Protein AF-0000000072440228 (afdb_homodimer)

InterPro domains:
  IPR000010 Cystatin domain [PF00031] (33-104)
  IPR000010 Cystatin domain [cd00042] (33-92)
  IPR001713 Proteinase inhibitor I25A, stefin [PR00295] (33-52)
  IPR001713 Proteinase inhibitor I25A, stefin [PR00295] (56-75)
  IPR001713 Proteinase inhibitor I25A, stefin [PR00295] (76-95)
  IPR001713 Proteinase inhibitor I25A, stefin [PR00295] (109-126)
  IPR001713 Proteinase inhibitor I25A, stefin [PTHR11414] (32-127)
  IPR046350 Cystatin superfamily [SSF54403] (31-124)

Nearest PDB structures (foldseek):
  2oct-assembly1_A  TM=7.639E-01  e=6.512E-09  Homo sapiens
  3kse-assembly3_F  TM=4.849E-01  e=2.105E-07  Homo sapiens
  1stf-assembly1_I  TM=5.211E-01  e=2.016E-06  Homo sapiens
  4n6v-assembly7_4  TM=5.277E-01  e=3.025E-06  Homo sapiens
  1n9j-assembly1_B  TM=4.371E-01  e=1.324E-07  Homo sapiens

Organism: Betta splendens (NCBI:txid158456)

pLDDT: mean 79.15, std 28.17, range [22.83, 98.88]

Radius of gyration: 27.08 Å; Cα contacts (8 Å, |Δi|>4): 421; chains: 2; bounding box: 61×93×90 Å

Secondary structure (DSSP, 8-state):
---------------------------S---TT-PPPPEE--HHHHHHHHHTHHHHHHHHT---S--EEEEEEEEEEEEEEEEEEEEEETTEEEEEEEEEE-GGGT--EEEEEEEEEEPTT------/---------------------------S---TT-PPPPEE--HHHHHHHHHTHHHHHHHHT---S--EEEEEEEEEEEEEEEEEEEEEETTEEEEEEEEEE-GGGT--EEEEEEEEEEPTT------

Sequence (254 aa):
MLLPENLQNSHQVETDSSPTEASLSVKMESFPGGYTDPRPATEEIQKYCNEVKQQVQAKTHKVFAEFKAVMYRSQVVEGIKYIIEVQVNECDYIHVQIFQALPCYGGEIFMYGVQEHHKKDDPLVPFMLLPENLQNSHQVETDSSPTEASLSVKMESFPGGYTDPRPATEEIQKYCNEVKQQVQAKTHKVFAEFKAVMYRSQVVEGIKYIIEVQVNECDYIHVQIFQALPCYGGEIFMYGVQEHHKKDDPLVPF

Foldseek 3Di:
DCPPPDPPPVPPPPVPVVPPCPVVPVPVVAAQPHKDDKDFDDPVNQVVQVVCQVVVCVVVVHDDPDGDGTIDIDDDAAWDKDWDWADDDPFWIKIWIKTFGDVVRVRDMDTNDMGTGDGPPDDRDDD/DPPDDDPPPVPPPCVVVVPPPPVVPVPVPADLQHKDDKDFDDPVNQVVQVVCQVVVCVVVVHDDPDGDGTIDIDDDAAWDKDWDWADDDPFWIKIWIKTFGDVVSVRDMDTNDMGTGDGPPDDRDDD

Structure (mmCIF, N/CA/C/O backbone):
data_AF-0000000072440228-model_v1
#
loop_
_entity.id
_entity.type
_entity.pdbx_description
1 polymer Cystatin-B
#
loop_
_atom_site.group_PDB
_atom_site.id
_atom_site.type_symbol
_atom_site.label_atom_id
_atom_site.label_alt_id
_atom_site.label_comp_id
_atom_site.label_asym_id
_atom_site.label_entity_id
_atom_site.label_seq_id
_atom_site.pdbx_PDB_ins_code
_atom_site.Cartn_x
_atom_site.Cartn_y
_atom_site.Cartn_z
_atom_site.occupancy
_atom_site.B_iso_or_equiv
_atom_site.auth_seq_id
_atom_site.auth_comp_id
_atom_site.auth_asym_id
_atom_site.auth_atom_id
_atom_site.pdbx_PDB_model_num
ATOM 1 N N . MET A 1 1 ? -44.5 46.656 -44.656 1 24.31 1 MET A N 1
ATOM 2 C CA . MET A 1 1 ? -43.344 47.125 -43.875 1 24.31 1 MET A CA 1
ATOM 3 C C . MET A 1 1 ? -42.688 45.969 -43.156 1 24.31 1 MET A C 1
ATOM 5 O O . MET A 1 1 ? -43.25 44.906 -43 1 24.31 1 MET A O 1
ATOM 9 N N . LEU A 1 2 ? -41.812 46.438 -42.25 1 25.72 2 LEU A N 1
ATOM 10 C CA . LEU A 1 2 ? -40.625 46.062 -41.531 1 25.72 2 LEU A CA 1
ATOM 11 C C . LEU A 1 2 ? -40.938 45.031 -40.469 1 25.72 2 LEU A C 1
ATOM 13 O O . LEU A 1 2 ? -41.5 45.344 -39.406 1 25.72 2 LEU A O 1
ATOM 17 N N . LEU A 1 3 ? -41.594 43.906 -40.812 1 28.3 3 LEU A N 1
ATOM 18 C CA . LEU A 1 3 ? -41.969 42.938 -39.781 1 28.3 3 LEU A CA 1
ATOM 19 C C . LEU A 1 3 ? -40.75 42.531 -38.969 1 28.3 3 LEU A C 1
ATOM 21 O O . LEU A 1 3 ? -39.688 42.219 -39.531 1 28.3 3 LEU A O 1
ATOM 25 N N . PRO A 1 4 ? -40.625 43.156 -37.719 1 27.95 4 PRO A N 1
ATOM 26 C CA . PRO A 1 4 ? -39.594 42.969 -36.688 1 27.95 4 PRO A CA 1
ATOM 27 C C . PRO A 1 4 ? -39.281 41.5 -36.406 1 27.95 4 PRO A C 1
ATOM 29 O O . PRO A 1 4 ? -40.219 40.719 -36.188 1 27.95 4 PRO A O 1
ATOM 32 N N . GLU A 1 5 ? -38.375 40.906 -37.188 1 27.03 5 GLU A N 1
ATOM 33 C CA . GLU A 1 5 ? -37.812 39.562 -37.094 1 27.03 5 GLU A CA 1
ATOM 34 C C . GLU A 1 5 ? -37.406 39.25 -35.656 1 27.03 5 GLU A C 1
ATOM 36 O O . GLU A 1 5 ? -36.75 40.031 -35 1 27.03 5 GLU A O 1
ATOM 41 N N . ASN A 1 6 ? -38.312 38.562 -34.906 1 26.39 6 ASN A N 1
ATOM 42 C CA . ASN A 1 6 ? -38.219 37.969 -33.594 1 26.39 6 ASN A CA 1
ATOM 4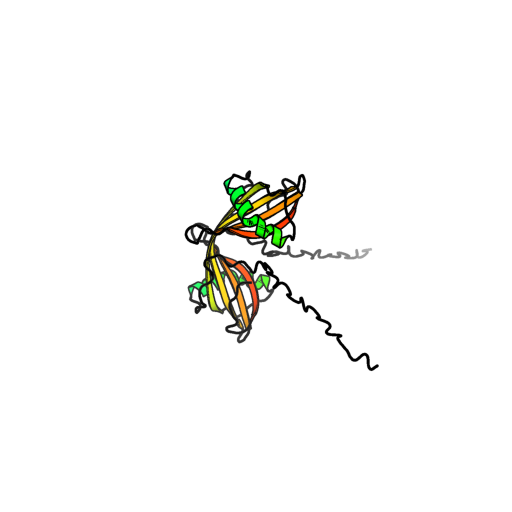3 C C . ASN A 1 6 ? -36.875 37.312 -33.375 1 26.39 6 ASN A C 1
ATOM 45 O O . ASN A 1 6 ? -36.406 36.531 -34.219 1 26.39 6 ASN A O 1
ATOM 49 N N . LEU A 1 7 ? -35.938 37.875 -32.469 1 25.03 7 LEU A N 1
ATOM 50 C CA . LEU A 1 7 ? -34.688 37.688 -31.75 1 25.03 7 LEU A CA 1
ATOM 51 C C . LEU A 1 7 ? -34.656 36.375 -31.016 1 25.03 7 LEU A C 1
ATOM 53 O O . LEU A 1 7 ? -35.062 36.281 -29.844 1 25.03 7 LEU A O 1
ATOM 57 N N . GLN A 1 8 ? -35.281 35.281 -31.469 1 23.2 8 GLN A N 1
ATOM 58 C CA . GLN A 1 8 ? -35.281 34.094 -30.656 1 23.2 8 GLN A CA 1
ATOM 59 C C . GLN A 1 8 ? -33.875 33.562 -30.453 1 23.2 8 GLN A C 1
ATOM 61 O O . GLN A 1 8 ? -33.375 32.719 -31.234 1 23.2 8 GLN A O 1
ATOM 66 N N . ASN A 1 9 ? -32.812 34.344 -30.453 1 23.28 9 ASN A N 1
ATOM 67 C CA . ASN A 1 9 ? -31.5 33.688 -30.297 1 23.28 9 ASN A CA 1
ATOM 68 C C . ASN A 1 9 ? -31.422 32.906 -28.984 1 23.28 9 ASN A C 1
ATOM 70 O O . ASN A 1 9 ? -31.344 33.5 -27.922 1 23.28 9 ASN A O 1
ATOM 74 N N . SER A 1 10 ? -32.25 31.875 -28.719 1 24.72 10 SER A N 1
ATOM 75 C CA . SER A 1 10 ? -32.125 31.047 -27.516 1 24.72 10 SER A CA 1
ATOM 76 C C . SER A 1 10 ? -30.688 30.516 -27.375 1 24.72 10 SER A C 1
ATOM 78 O O . SER A 1 10 ? -30.219 29.766 -28.219 1 24.72 10 SER A O 1
ATOM 80 N N . HIS A 1 11 ? -29.766 31.312 -26.891 1 24.98 11 HIS A N 1
ATOM 81 C CA . HIS A 1 11 ? -28.422 30.984 -26.438 1 24.98 11 HIS A CA 1
ATOM 82 C C . HIS A 1 11 ? -28.438 29.781 -25.5 1 24.98 11 HIS A C 1
ATOM 84 O O .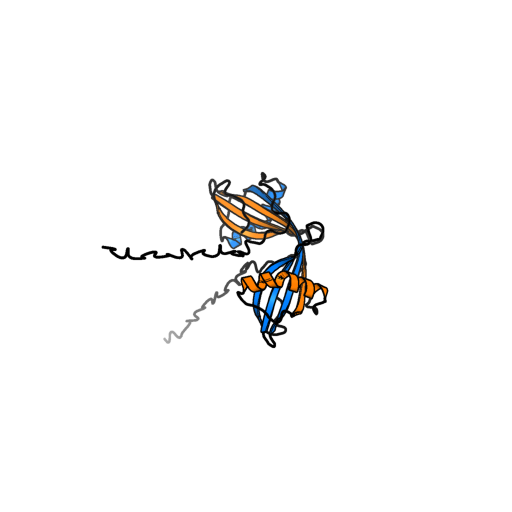 HIS A 1 11 ? -28.969 29.875 -24.391 1 24.98 11 HIS A O 1
ATOM 90 N N . GLN A 1 12 ? -28.953 28.562 -25.906 1 23.11 12 GLN A N 1
ATOM 91 C CA . GLN A 1 12 ? -28.781 27.422 -25.031 1 23.11 12 GLN A CA 1
ATOM 92 C C . GLN A 1 12 ? -27.328 27.266 -24.594 1 23.11 12 GLN A C 1
ATOM 94 O O . GLN A 1 12 ? -26.438 27.188 -25.438 1 23.11 12 GLN A O 1
ATOM 99 N N . VAL A 1 13 ? -26.906 27.953 -23.594 1 25.98 13 VAL A N 1
ATOM 100 C CA . VAL A 1 13 ? -25.609 27.812 -22.938 1 25.98 13 VAL A CA 1
ATOM 101 C C . VAL A 1 13 ? -25.391 26.344 -22.562 1 25.98 13 VAL A C 1
ATOM 103 O O . VAL A 1 13 ? -26.188 25.766 -21.812 1 25.98 13 VAL A O 1
ATOM 106 N N . GLU A 1 14 ? -25.031 25.453 -23.5 1 27.48 14 GLU A N 1
ATOM 107 C CA . GLU A 1 14 ? -24.516 24.109 -23.234 1 27.48 14 GLU A CA 1
ATOM 108 C C . GLU A 1 14 ? -23.453 24.141 -22.141 1 27.48 14 GLU A C 1
ATOM 110 O O . GLU A 1 14 ? -22.328 24.609 -22.375 1 27.48 14 GLU A O 1
ATOM 115 N N . THR A 1 15 ? -23.828 24.672 -20.953 1 24.25 15 THR A N 1
ATOM 116 C CA . THR A 1 15 ? -22.875 24.781 -19.844 1 24.25 15 THR A CA 1
ATOM 117 C C . THR A 1 15 ? -22.266 23.422 -19.516 1 24.25 15 THR A C 1
ATOM 119 O O . THR A 1 15 ? -21.344 23.344 -18.719 1 24.25 15 THR A O 1
ATOM 122 N N . ASP A 1 16 ? -22.938 22.312 -19.859 1 26.28 16 ASP A N 1
ATOM 123 C CA . ASP A 1 16 ? -22.734 21.281 -18.844 1 26.28 16 ASP A CA 1
ATOM 124 C C . ASP A 1 16 ? -21.281 20.781 -18.844 1 26.28 16 ASP A C 1
ATOM 126 O O . ASP A 1 16 ? -20.938 19.891 -19.625 1 26.28 16 ASP A O 1
ATOM 130 N N . SER A 1 17 ? -20.312 21.594 -19.188 1 28.53 17 SER A N 1
ATOM 131 C CA . SER A 1 17 ? -18.984 21 -19.094 1 28.53 17 SER A CA 1
ATOM 132 C C . SER A 1 17 ? -18.812 20.25 -17.781 1 28.53 17 SER A C 1
ATOM 134 O O . SER A 1 17 ? -18.734 20.859 -16.703 1 28.53 17 SER A O 1
ATOM 136 N N . SER A 1 18 ? -19.609 19.172 -17.609 1 30.5 18 SER A N 1
ATOM 137 C CA . SER A 1 18 ? -19.391 18.328 -16.438 1 30.5 18 SER A CA 1
ATOM 138 C C . SER A 1 18 ? -17.906 18.172 -16.141 1 30.5 18 SER A C 1
ATOM 140 O O . SER A 1 18 ? -17.125 17.844 -17.031 1 30.5 18 SER A O 1
ATOM 142 N N . PRO A 1 19 ? -17.406 18.969 -15.266 1 29.55 19 PRO A N 1
ATOM 143 C CA . PRO A 1 19 ? -16 18.781 -14.891 1 29.55 19 PRO A CA 1
ATOM 144 C C . PRO A 1 19 ? -15.586 17.312 -14.906 1 29.55 19 PRO A C 1
ATOM 146 O O . PRO A 1 19 ? -16.375 16.438 -14.523 1 29.55 19 PRO A O 1
ATOM 149 N N . THR A 1 20 ? -14.898 16.797 -15.938 1 31.14 20 THR A N 1
ATOM 150 C CA . THR A 1 20 ? -14.102 15.57 -15.93 1 31.14 20 THR A CA 1
ATOM 151 C C . THR A 1 20 ? -13.602 15.266 -14.516 1 31.14 20 THR A C 1
ATOM 153 O O . THR A 1 20 ? -12.875 16.062 -13.922 1 31.14 20 THR A O 1
ATOM 156 N N . GLU A 1 21 ? -14.508 14.695 -13.742 1 30.48 21 GLU A N 1
ATOM 157 C CA . GLU A 1 21 ? -14.148 14.156 -12.438 1 30.48 21 GLU A CA 1
ATOM 158 C C . GLU A 1 21 ? -12.672 13.781 -12.383 1 30.48 21 GLU A C 1
ATOM 160 O O . GLU A 1 21 ? -12.227 12.883 -13.102 1 30.48 21 GLU A O 1
ATOM 165 N N . ALA A 1 22 ? -11.773 14.727 -12.469 1 30.72 22 ALA A N 1
ATOM 166 C CA . ALA A 1 22 ? -10.477 14.445 -11.883 1 30.72 22 ALA A CA 1
ATOM 167 C C . ALA A 1 22 ? -10.602 13.492 -10.695 1 30.72 22 ALA A C 1
ATOM 169 O O . ALA A 1 22 ? -10.891 13.922 -9.57 1 30.72 22 ALA A O 1
ATOM 170 N N . SER A 1 23 ? -11.625 12.531 -10.836 1 30.72 23 SER A N 1
ATOM 171 C CA . SER A 1 23 ? -11.672 11.422 -9.883 1 30.72 23 SER A CA 1
ATOM 172 C C . SER A 1 23 ? -10.273 11.047 -9.398 1 30.72 23 SER A C 1
ATOM 174 O O . SER A 1 23 ? -9.461 10.539 -10.18 1 30.72 23 SER A O 1
ATOM 176 N N . LEU A 1 24 ? -9.719 11.867 -8.75 1 32.25 24 LEU A N 1
ATOM 177 C CA . LEU A 1 24 ? -8.625 11.453 -7.879 1 32.25 24 LEU A CA 1
ATOM 178 C C . LEU A 1 24 ? -8.82 10.016 -7.406 1 32.25 24 LEU A C 1
ATOM 180 O O . LEU A 1 24 ? -9.414 9.781 -6.348 1 32.25 24 LEU A O 1
ATOM 184 N N . SER A 1 25 ? -9.711 9.242 -8.078 1 33.06 25 SER A N 1
ATOM 185 C CA . SER A 1 25 ? -9.578 7.82 -7.781 1 33.06 25 SER A CA 1
ATOM 186 C C . SER A 1 25 ? -8.156 7.477 -7.344 1 33.06 25 SER A C 1
ATOM 188 O O . SER A 1 25 ? -7.195 7.77 -8.055 1 33.06 25 SER A O 1
ATOM 190 N N . VAL A 1 26 ? -7.859 7.785 -6.266 1 35.94 26 VAL A N 1
ATOM 191 C CA . VAL A 1 26 ? -6.738 7.035 -5.707 1 35.94 26 VAL A CA 1
ATOM 192 C C . VAL A 1 26 ? -6.633 5.68 -6.398 1 35.94 26 VAL A C 1
ATOM 194 O O . VAL A 1 26 ? -7.422 4.773 -6.129 1 35.94 26 VAL A O 1
ATOM 197 N N . LYS A 1 27 ? -7.059 5.57 -7.648 1 39.34 27 LYS A N 1
ATOM 198 C CA . LYS A 1 27 ? -6.492 4.34 -8.195 1 39.34 27 LYS A CA 1
ATOM 199 C C . LYS A 1 27 ? -5.418 3.773 -7.27 1 39.34 27 LYS A C 1
ATOM 201 O O . LYS A 1 27 ? -4.758 4.52 -6.543 1 39.34 27 LYS A O 1
ATOM 206 N N . MET A 1 28 ? -5.555 2.711 -6.645 1 41.47 28 MET A N 1
ATOM 207 C CA . MET A 1 28 ? -4.422 2.059 -5.992 1 41.47 28 MET A CA 1
ATOM 208 C C . MET A 1 28 ? -3.102 2.648 -6.477 1 41.47 28 MET A C 1
ATOM 210 O O . MET A 1 28 ? -2.732 2.482 -7.645 1 41.47 28 MET A O 1
ATOM 214 N N . GLU A 1 29 ? -2.873 3.992 -6.32 1 47.31 29 GLU A N 1
ATOM 215 C CA . GLU A 1 29 ? -1.759 4.906 -6.559 1 47.31 29 GLU A CA 1
ATOM 216 C C . GLU A 1 29 ? -0.471 4.145 -6.855 1 47.31 29 GLU A C 1
ATOM 218 O O . GLU A 1 29 ? -0.077 3.26 -6.09 1 47.31 29 GLU A O 1
ATOM 223 N N . SER A 1 30 ? -0.428 3.91 -8.07 1 55.16 30 SER A N 1
ATOM 224 C CA . SER A 1 30 ? 0.79 3.34 -8.633 1 55.16 30 SER A CA 1
ATOM 225 C C . SER A 1 30 ? 2.031 4.051 -8.109 1 55.16 30 SER A C 1
ATOM 227 O O . SER A 1 30 ? 2.006 5.262 -7.875 1 55.16 30 SER A O 1
ATOM 229 N N . PHE A 1 31 ? 2.84 3.367 -7.273 1 65.25 31 PHE A N 1
ATOM 230 C CA . PHE A 1 31 ? 4.184 3.799 -6.902 1 65.25 31 PHE A CA 1
ATOM 231 C C . PHE A 1 31 ? 4.965 4.25 -8.133 1 65.25 31 PHE A C 1
ATOM 233 O O . PHE A 1 31 ? 4.688 3.807 -9.25 1 65.25 31 PHE A O 1
ATOM 240 N N . PRO A 1 32 ? 5.758 5.289 -7.902 1 60.59 32 PRO A N 1
ATOM 241 C CA . PRO A 1 32 ? 6.625 5.738 -8.992 1 60.59 32 PRO A CA 1
ATOM 242 C C . PRO A 1 32 ? 7.445 4.605 -9.602 1 60.59 32 PRO A C 1
ATOM 244 O O . PRO A 1 32 ? 8 3.777 -8.867 1 60.59 32 PRO A O 1
ATOM 247 N N . GLY A 1 33 ? 7.332 4.34 -10.984 1 64.19 33 GLY A N 1
ATOM 248 C CA . GLY A 1 33 ? 7.996 3.373 -11.852 1 64.19 33 GLY A CA 1
ATOM 249 C C . GLY A 1 33 ? 7.027 2.457 -12.57 1 64.19 33 GLY A C 1
ATOM 250 O O . GLY A 1 33 ? 7.395 1.804 -13.555 1 64.19 33 GLY A O 1
ATOM 251 N N . GLY A 1 34 ? 5.855 2.436 -12.188 1 79.69 34 GLY A N 1
ATOM 252 C CA . GLY A 1 34 ? 4.848 1.643 -12.875 1 79.69 34 GLY A CA 1
ATOM 253 C C . GLY A 1 34 ? 5.141 0.155 -12.852 1 79.69 34 GLY A C 1
ATOM 254 O O . GLY A 1 34 ? 6.25 -0.26 -12.523 1 79.69 34 GLY A O 1
ATOM 255 N N . TYR A 1 35 ? 4.312 -0.731 -13.156 1 92.31 35 TYR A N 1
ATOM 256 C CA . TYR A 1 35 ? 4.492 -2.174 -13.273 1 92.31 35 TYR A CA 1
ATOM 257 C C . TYR A 1 35 ? 5.16 -2.527 -14.602 1 92.31 35 TYR A C 1
ATOM 259 O O . TYR A 1 35 ? 4.992 -1.819 -15.594 1 92.31 35 TYR A O 1
ATOM 267 N N . THR A 1 36 ? 5.922 -3.564 -14.578 1 95.06 36 THR A N 1
ATOM 268 C CA . THR A 1 36 ? 6.496 -4.113 -15.805 1 95.06 36 THR A CA 1
ATOM 269 C C . THR A 1 36 ? 5.395 -4.613 -16.734 1 95.06 36 THR A C 1
ATOM 271 O O . THR A 1 36 ? 4.242 -4.746 -16.328 1 95.06 36 THR A O 1
ATOM 274 N N . ASP A 1 37 ? 5.824 -4.863 -17.984 1 95.75 37 ASP A N 1
ATOM 275 C CA . ASP A 1 37 ? 4.922 -5.59 -18.875 1 95.75 37 ASP A CA 1
ATOM 276 C C . ASP A 1 37 ? 4.66 -7.004 -18.359 1 95.75 37 ASP A C 1
ATOM 278 O O . ASP A 1 37 ? 5.48 -7.562 -17.625 1 95.75 37 ASP A O 1
ATOM 282 N N . PRO A 1 38 ? 3.514 -7.574 -18.75 1 97.69 38 PRO A N 1
ATOM 283 C CA . PRO A 1 38 ? 3.256 -8.953 -18.344 1 97.69 38 PRO A CA 1
ATOM 284 C C . PRO A 1 38 ? 4.285 -9.938 -18.891 1 97.69 38 PRO A C 1
ATOM 286 O O . PRO A 1 38 ? 4.738 -9.781 -20.031 1 97.69 38 PRO A O 1
ATOM 289 N N . ARG A 1 39 ? 4.652 -10.945 -18.078 1 98.06 39 ARG A N 1
ATOM 290 C CA . ARG A 1 39 ? 5.594 -11.992 -18.453 1 98.06 39 ARG A CA 1
ATOM 291 C C . ARG A 1 39 ? 5.133 -13.352 -17.922 1 98.06 39 ARG A C 1
ATOM 293 O O . ARG A 1 39 ? 4.43 -13.43 -16.922 1 98.06 39 ARG A O 1
ATOM 300 N N . PRO A 1 40 ? 5.539 -14.367 -18.609 1 98.62 40 PRO A N 1
ATOM 301 C CA . PRO A 1 40 ? 5.207 -15.688 -18.078 1 98.62 40 PRO A CA 1
ATOM 302 C C . PRO A 1 40 ? 5.789 -15.93 -16.688 1 98.62 40 PRO A C 1
ATOM 304 O O . PRO A 1 40 ? 6.906 -15.492 -16.391 1 98.62 40 PRO A O 1
ATOM 307 N N . ALA A 1 41 ? 5.02 -16.625 -15.883 1 98.56 41 ALA A N 1
ATOM 308 C CA . ALA A 1 41 ? 5.496 -16.953 -14.547 1 98.56 41 ALA A CA 1
ATOM 309 C C . ALA A 1 41 ? 6.703 -17.891 -14.609 1 98.56 41 ALA A C 1
ATOM 311 O O . ALA A 1 41 ? 6.758 -18.797 -15.445 1 98.56 41 ALA A O 1
ATOM 312 N N . THR A 1 42 ? 7.625 -17.594 -13.68 1 98.5 42 THR A N 1
ATOM 313 C CA . THR A 1 42 ? 8.797 -18.438 -13.492 1 98.5 42 THR A CA 1
ATOM 314 C C . THR A 1 42 ? 8.602 -19.375 -12.305 1 98.5 42 THR A C 1
ATOM 316 O O . THR A 1 42 ? 7.602 -19.281 -11.594 1 98.5 42 THR A O 1
ATOM 319 N N . GLU A 1 43 ? 9.555 -20.234 -12.094 1 98.56 43 GLU A N 1
ATOM 320 C CA . GLU A 1 43 ? 9.516 -21.109 -10.922 1 98.56 43 GLU A CA 1
ATOM 321 C C . GLU A 1 43 ? 9.531 -20.297 -9.625 1 98.56 43 GLU A C 1
ATOM 323 O O . GLU A 1 43 ? 8.906 -20.672 -8.641 1 98.56 43 GLU A O 1
ATOM 328 N N . GLU A 1 44 ? 10.25 -19.25 -9.688 1 97.62 44 GLU A N 1
ATOM 329 C CA . GLU A 1 44 ? 10.32 -18.375 -8.523 1 97.62 44 GLU A CA 1
ATOM 330 C C . GLU A 1 44 ? 8.961 -17.75 -8.211 1 97.62 44 GLU A C 1
ATOM 332 O O . GLU A 1 44 ? 8.539 -17.719 -7.059 1 97.62 44 GLU A O 1
ATOM 337 N N . ILE A 1 45 ? 8.273 -17.312 -9.219 1 98.38 45 ILE A N 1
ATOM 338 C CA . ILE A 1 45 ? 6.941 -16.734 -9.047 1 98.38 45 ILE A CA 1
ATOM 339 C C . ILE A 1 45 ? 5.977 -17.797 -8.539 1 98.38 45 ILE A C 1
ATOM 341 O O . ILE A 1 45 ? 5.121 -17.516 -7.695 1 98.38 45 ILE A O 1
ATOM 345 N N . GLN A 1 46 ? 6.078 -19.016 -9.047 1 98.75 46 GLN A N 1
ATOM 346 C CA . GLN A 1 46 ? 5.258 -20.109 -8.547 1 98.75 46 GLN A CA 1
ATOM 347 C C . GLN A 1 46 ? 5.5 -20.344 -7.055 1 98.75 46 GLN A C 1
ATOM 349 O O . GLN A 1 46 ? 4.562 -20.594 -6.297 1 98.75 46 GLN A O 1
ATOM 354 N N . LYS A 1 47 ? 6.77 -20.266 -6.668 1 98.06 47 LYS A N 1
ATOM 355 C CA . LYS A 1 47 ? 7.094 -20.438 -5.254 1 98.06 47 LYS A CA 1
ATOM 356 C C . LYS A 1 47 ? 6.406 -19.375 -4.406 1 98.06 47 LYS A C 1
ATOM 358 O O . LYS A 1 47 ? 5.875 -19.672 -3.336 1 98.06 47 LYS A O 1
ATOM 363 N N . TYR A 1 48 ? 6.445 -18.109 -4.867 1 97.38 48 TYR A N 1
ATOM 364 C CA . TYR A 1 48 ? 5.762 -17.047 -4.156 1 97.38 48 TYR A CA 1
ATOM 365 C C . TYR A 1 48 ? 4.266 -17.328 -4.043 1 97.38 48 TYR A C 1
ATOM 367 O O . TYR A 1 48 ? 3.674 -17.172 -2.977 1 97.38 48 TYR A O 1
ATOM 375 N N . CYS A 1 49 ? 3.678 -17.766 -5.113 1 97.81 49 CYS A N 1
ATOM 376 C CA . CYS A 1 49 ? 2.26 -18.109 -5.129 1 97.81 49 CYS A CA 1
ATOM 377 C C . CYS A 1 49 ? 1.952 -19.188 -4.109 1 97.81 49 CYS A C 1
ATOM 379 O O . CYS A 1 49 ? 0.963 -19.109 -3.379 1 97.81 49 CYS A O 1
ATOM 381 N N . ASN A 1 50 ? 2.787 -20.172 -4.078 1 98.12 50 ASN A N 1
ATOM 382 C CA . ASN A 1 50 ? 2.582 -21.281 -3.139 1 98.12 50 ASN A CA 1
ATOM 383 C C . ASN A 1 50 ? 2.602 -20.781 -1.693 1 98.12 50 ASN A C 1
ATOM 385 O O . ASN A 1 50 ? 1.83 -21.266 -0.861 1 98.12 50 ASN A O 1
ATOM 389 N N . GLU A 1 51 ? 3.455 -19.906 -1.455 1 97.31 51 GLU A N 1
ATOM 390 C CA 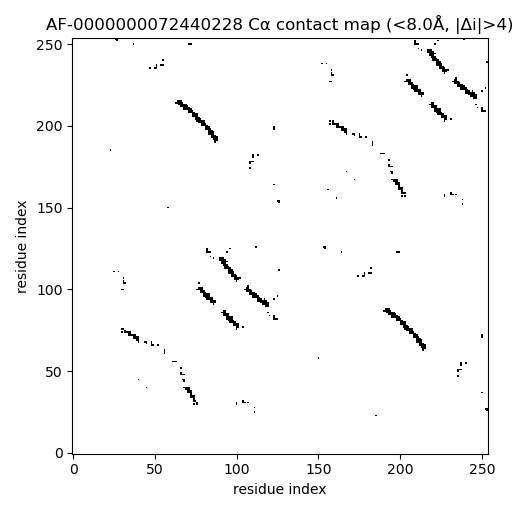. GLU A 1 51 ? 3.631 -19.406 -0.091 1 97.31 51 GLU A CA 1
ATOM 391 C C . GLU A 1 51 ? 2.381 -18.688 0.398 1 97.31 51 GLU A C 1
ATOM 393 O O . GLU A 1 51 ? 2.113 -18.641 1.601 1 97.31 51 GLU A O 1
ATOM 398 N N . VAL A 1 52 ? 1.624 -18.125 -0.523 1 97.56 52 VAL A N 1
ATOM 399 C CA . VAL A 1 52 ? 0.478 -17.328 -0.086 1 97.56 52 VAL A CA 1
ATOM 400 C C . VAL A 1 52 ? -0.812 -18.109 -0.348 1 97.56 52 VAL A C 1
ATOM 402 O O . VAL A 1 52 ? -1.91 -17.578 -0.15 1 97.56 52 VAL A O 1
ATOM 405 N N . LYS A 1 53 ? -0.748 -19.312 -0.729 1 98.19 53 LYS A N 1
ATOM 406 C CA . LYS A 1 53 ? -1.935 -20.094 -1.085 1 98.19 53 LYS A CA 1
ATOM 407 C C . LYS A 1 53 ? -2.889 -20.203 0.1 1 98.19 53 LYS A C 1
ATOM 409 O O . LYS A 1 53 ? -4.102 -20.047 -0.055 1 98.19 53 LYS A O 1
ATOM 414 N N . GLN A 1 54 ? -2.361 -20.531 1.227 1 97.5 54 GLN A N 1
ATOM 415 C CA . GLN A 1 54 ? -3.205 -20.688 2.406 1 97.5 54 GLN A CA 1
ATOM 416 C C . GLN A 1 54 ? -3.949 -19.391 2.717 1 97.5 54 GLN A C 1
ATOM 418 O O . GLN A 1 54 ? -5.125 -19.406 3.088 1 97.5 54 GLN A O 1
ATOM 423 N N . GLN A 1 55 ? -3.24 -18.312 2.605 1 96.06 55 GLN A N 1
ATOM 424 C CA . GLN A 1 55 ? -3.865 -17.016 2.816 1 96.06 55 GLN A CA 1
ATOM 425 C C . GLN A 1 55 ? -4.988 -16.781 1.812 1 96.06 55 GLN A C 1
ATOM 427 O O . GLN A 1 55 ? -6.059 -16.281 2.176 1 96.06 55 GLN A O 1
ATOM 432 N N . VAL A 1 56 ? -4.75 -17.094 0.593 1 97.62 56 VAL A N 1
ATOM 433 C CA . VAL A 1 56 ? -5.73 -16.891 -0.468 1 97.62 56 VAL A CA 1
ATOM 434 C C . VAL A 1 56 ? -6.973 -17.734 -0.185 1 97.62 56 VAL A C 1
ATOM 436 O O . VAL A 1 56 ? -8.102 -17.25 -0.298 1 97.62 56 VAL A O 1
ATOM 439 N N . GLN A 1 57 ? -6.723 -18.906 0.228 1 98.12 57 GLN A N 1
ATOM 440 C CA . GLN A 1 57 ? -7.832 -19.812 0.504 1 98.12 57 GLN A CA 1
ATOM 441 C C . GLN A 1 57 ? -8.648 -19.344 1.697 1 98.12 57 GLN A C 1
ATOM 443 O O . GLN A 1 57 ? -9.883 -19.438 1.693 1 98.12 57 GLN A O 1
ATOM 448 N N . ALA A 1 58 ? -8.031 -18.844 2.645 1 96.5 58 ALA A N 1
ATOM 449 C CA . ALA A 1 58 ? -8.727 -18.297 3.801 1 96.5 58 ALA A CA 1
ATOM 450 C C . ALA A 1 58 ? -9.562 -17.078 3.406 1 96.5 58 ALA A C 1
ATOM 452 O O . ALA A 1 58 ? -10.719 -16.938 3.834 1 96.5 58 ALA A O 1
ATOM 453 N N . LYS A 1 59 ? -9.07 -16.297 2.574 1 95.69 59 LYS A N 1
ATOM 454 C CA . LYS A 1 59 ? -9.742 -15.062 2.174 1 95.69 59 LYS A CA 1
ATOM 455 C C . LYS A 1 59 ? -10.938 -15.359 1.274 1 95.69 59 LYS A C 1
ATOM 457 O O . LYS A 1 59 ? -11.977 -14.703 1.372 1 95.69 59 LYS A O 1
ATOM 462 N N . THR A 1 60 ? -10.773 -16.266 0.445 1 96.56 60 THR A N 1
ATOM 463 C CA . THR A 1 60 ? -11.812 -16.547 -0.535 1 96.56 60 THR A CA 1
ATOM 464 C C . THR A 1 60 ? -12.797 -17.594 0.006 1 96.56 60 THR A C 1
ATOM 466 O O . THR A 1 60 ? -13.867 -17.797 -0.571 1 96.56 60 THR A O 1
ATOM 469 N N . HIS A 1 61 ? -12.375 -18.234 1.032 1 97 61 HIS A N 1
ATOM 470 C CA . HIS A 1 61 ? -13.164 -19.312 1.628 1 97 61 HIS A CA 1
ATOM 471 C C . HIS A 1 61 ? -13.359 -20.453 0.644 1 97 61 HIS A C 1
ATOM 473 O O . HIS A 1 61 ? -14.461 -21 0.532 1 97 61 HIS A O 1
ATOM 479 N N . LYS A 1 62 ? -12.297 -20.719 -0.05 1 97.06 62 LYS A N 1
ATOM 480 C CA . LYS A 1 62 ? -12.281 -21.812 -1.016 1 97.06 62 LYS A CA 1
ATOM 481 C C . LYS A 1 62 ? -11.008 -22.641 -0.88 1 97.06 62 LYS A C 1
ATOM 483 O O . LYS A 1 62 ? -9.977 -22.141 -0.416 1 97.06 62 LYS A O 1
ATOM 488 N N . VAL A 1 63 ? -11.18 -23.891 -1.251 1 96.62 63 VAL A N 1
ATOM 489 C CA . VAL A 1 63 ? -10.016 -24.766 -1.357 1 96.62 63 VAL A CA 1
ATOM 490 C C . VAL A 1 63 ? -9.664 -24.984 -2.826 1 96.62 63 VAL A C 1
ATOM 492 O O . VAL A 1 63 ? -10.516 -25.391 -3.619 1 96.62 63 VAL A O 1
ATOM 495 N N . PHE A 1 64 ? -8.461 -24.719 -3.156 1 96.81 64 PHE A N 1
ATOM 496 C CA . PHE A 1 64 ? -8.047 -24.828 -4.551 1 96.81 64 PHE A CA 1
ATOM 497 C C . PHE A 1 64 ? -7.195 -26.078 -4.762 1 96.81 64 PHE A C 1
ATOM 499 O O . PHE A 1 64 ? -6.102 -26.188 -4.203 1 96.81 64 PHE A O 1
ATOM 506 N N . ALA A 1 65 ? -7.727 -26.953 -5.559 1 94.81 65 ALA A N 1
ATOM 507 C CA . ALA A 1 65 ? -6.93 -28.125 -5.934 1 94.81 65 ALA A CA 1
ATOM 508 C C . ALA A 1 65 ? -5.777 -27.719 -6.848 1 94.81 65 ALA A C 1
ATOM 510 O O . ALA A 1 65 ? -4.668 -28.25 -6.723 1 94.81 65 ALA A O 1
ATOM 511 N N . GLU A 1 66 ? -6.059 -26.812 -7.711 1 97.75 66 GLU A N 1
ATOM 512 C CA . GLU A 1 66 ? -5.051 -26.219 -8.594 1 97.75 66 GLU A CA 1
ATOM 513 C C . GLU A 1 66 ? -4.75 -24.781 -8.211 1 97.75 66 GLU A C 1
ATOM 515 O O . GLU A 1 66 ? -5.66 -24.016 -7.891 1 97.75 66 GLU A O 1
ATOM 520 N N . PHE A 1 67 ? -3.436 -24.484 -8.297 1 98.69 67 PHE A N 1
ATOM 521 C CA . PHE A 1 67 ? -2.977 -23.141 -7.953 1 98.69 67 PHE A CA 1
ATOM 522 C C . PHE A 1 67 ? -1.713 -22.797 -8.727 1 98.69 67 PHE A C 1
ATOM 524 O O . PHE A 1 67 ? -0.647 -22.609 -8.141 1 98.69 67 PHE A O 1
ATOM 531 N N . LYS A 1 68 ? -1.867 -22.609 -10.055 1 98.81 68 LYS A N 1
ATOM 532 C CA . LYS A 1 68 ? -0.731 -22.469 -10.961 1 98.81 68 LYS A CA 1
ATOM 533 C C . LYS A 1 68 ? -0.551 -21.016 -11.406 1 98.81 68 LYS A C 1
ATOM 535 O O . LYS A 1 68 ? -1.438 -20.453 -12.039 1 98.81 68 LYS A O 1
ATOM 540 N N . ALA A 1 69 ? 0.6 -20.484 -11.102 1 98.81 69 ALA A N 1
ATOM 541 C CA . ALA A 1 69 ? 0.939 -19.156 -11.602 1 98.81 69 ALA A CA 1
ATOM 542 C C . ALA A 1 69 ? 1.169 -19.188 -13.109 1 98.81 69 ALA A C 1
ATOM 544 O O . ALA A 1 69 ? 1.918 -20.016 -13.617 1 98.81 69 ALA A O 1
ATOM 545 N N . VAL A 1 70 ? 0.581 -18.203 -13.828 1 98.81 70 VAL A N 1
ATOM 546 C CA . VAL A 1 70 ? 0.646 -18.25 -15.289 1 98.81 70 VAL A CA 1
ATOM 547 C C . VAL A 1 70 ? 1.363 -17.016 -15.812 1 98.81 70 VAL A C 1
ATOM 549 O O . VAL A 1 70 ? 2.305 -17.125 -16.609 1 98.81 70 VAL A O 1
ATOM 552 N N . MET A 1 71 ? 0.918 -15.812 -15.453 1 98.81 71 MET A N 1
ATOM 553 C CA . MET A 1 71 ? 1.473 -14.516 -15.844 1 98.81 71 MET A CA 1
ATOM 554 C C . MET A 1 71 ? 1.665 -13.625 -14.617 1 98.81 71 MET A C 1
ATOM 556 O O . MET A 1 71 ? 1.044 -13.844 -13.578 1 98.81 71 MET A O 1
ATOM 560 N N . TYR A 1 72 ? 2.57 -12.641 -14.82 1 98.69 72 TYR A N 1
ATOM 561 C CA . TYR A 1 72 ? 2.721 -11.711 -13.711 1 98.69 72 TYR A CA 1
ATOM 562 C C . TYR A 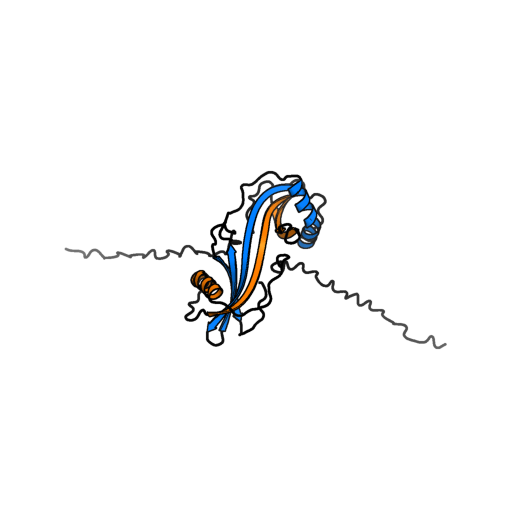1 72 ? 3.291 -10.383 -14.188 1 98.69 72 TYR A C 1
ATOM 564 O O . TYR A 1 72 ? 3.812 -10.289 -15.297 1 98.69 72 TYR A O 1
ATOM 572 N N . ARG A 1 73 ? 3.127 -9.367 -13.359 1 97.75 73 ARG A N 1
ATOM 573 C CA . ARG A 1 73 ? 3.797 -8.07 -13.406 1 97.75 73 ARG A CA 1
ATOM 574 C C . ARG A 1 73 ? 4.422 -7.734 -12.062 1 97.75 73 ARG A C 1
ATOM 576 O O . ARG A 1 73 ? 3.959 -8.203 -11.016 1 97.75 73 ARG A O 1
ATOM 583 N N . SER A 1 74 ? 5.438 -6.996 -12.062 1 96.12 74 SER A N 1
ATOM 584 C CA . SER A 1 74 ? 6.074 -6.609 -10.812 1 96.12 74 SER A CA 1
ATOM 585 C C . SER A 1 74 ? 6.367 -5.113 -10.773 1 96.12 74 SER A C 1
ATOM 587 O O . SER A 1 74 ? 6.391 -4.457 -11.82 1 96.12 74 SER A O 1
ATOM 589 N N . GLN A 1 75 ? 6.496 -4.605 -9.609 1 92.31 75 GLN A N 1
ATOM 590 C CA . GLN A 1 75 ? 6.859 -3.215 -9.352 1 92.31 75 GLN A CA 1
ATOM 591 C C . GLN A 1 75 ? 7.746 -3.098 -8.117 1 92.31 75 GLN A C 1
ATOM 593 O O . GLN A 1 75 ? 7.398 -3.596 -7.047 1 92.31 75 GLN A O 1
ATOM 598 N N . VAL A 1 76 ? 8.875 -2.488 -8.359 1 90.06 76 VAL A N 1
ATOM 599 C CA . VAL A 1 76 ? 9.75 -2.197 -7.223 1 90.06 76 VAL A CA 1
ATOM 600 C C . VAL A 1 76 ? 9.18 -1.032 -6.418 1 90.06 76 VAL A C 1
ATOM 602 O O . VAL A 1 76 ? 8.859 0.019 -6.98 1 90.06 76 VAL A O 1
ATOM 605 N N . VAL A 1 77 ? 8.984 -1.308 -5.148 1 87.88 77 VAL A N 1
ATOM 606 C CA . VAL A 1 77 ? 8.539 -0.269 -4.23 1 87.88 77 VAL A CA 1
ATOM 607 C C . VAL A 1 77 ? 9.641 0.041 -3.219 1 87.88 77 VAL A C 1
ATOM 609 O O . VAL A 1 77 ? 10.039 -0.829 -2.443 1 87.88 77 VAL A O 1
ATOM 612 N N . GLU A 1 78 ? 10.133 1.24 -3.287 1 88 78 GLU A N 1
ATOM 613 C CA . GLU A 1 78 ? 11.148 1.717 -2.357 1 88 78 GLU A CA 1
ATOM 614 C C . GLU A 1 78 ? 10.867 3.15 -1.917 1 88 78 GLU A C 1
ATOM 616 O O . GLU A 1 78 ? 10.859 4.066 -2.742 1 88 78 GLU A O 1
ATOM 621 N N . GLY A 1 79 ? 10.664 3.311 -0.564 1 91.5 79 GLY A N 1
ATOM 622 C CA . GLY A 1 79 ? 10.359 4.633 -0.035 1 91.5 79 GLY A CA 1
ATOM 623 C C . GLY A 1 79 ? 9.961 4.609 1.428 1 91.5 79 GLY A C 1
ATOM 624 O O . GLY A 1 79 ? 10.344 3.701 2.168 1 91.5 79 GLY A O 1
ATOM 625 N N . ILE A 1 80 ? 9.305 5.734 1.788 1 93.12 80 ILE A N 1
ATOM 626 C CA . ILE A 1 80 ? 8.906 5.883 3.184 1 93.12 80 ILE A CA 1
ATOM 627 C C . ILE A 1 80 ? 7.43 6.277 3.258 1 93.12 80 ILE A C 1
ATOM 629 O O . ILE A 1 80 ? 6.98 7.168 2.535 1 93.12 80 ILE A O 1
ATOM 633 N N . LYS A 1 81 ? 6.793 5.535 4.113 1 94.25 81 LYS A N 1
ATOM 634 C CA . LYS A 1 81 ? 5.43 5.906 4.477 1 94.25 81 LYS A CA 1
ATOM 635 C C . LYS A 1 81 ? 5.414 6.777 5.73 1 94.25 81 LYS A C 1
ATOM 637 O O . LYS A 1 81 ? 6.145 6.512 6.688 1 94.25 81 LYS A O 1
ATOM 642 N N . TYR A 1 82 ? 4.477 7.723 5.68 1 96.62 82 TYR A N 1
ATOM 643 C CA . TYR A 1 82 ? 4.238 8.562 6.848 1 96.62 82 TYR A CA 1
ATOM 644 C C . TYR A 1 82 ? 2.754 8.609 7.191 1 96.62 82 TYR A C 1
ATOM 646 O O . TYR A 1 82 ? 1.905 8.664 6.297 1 96.62 82 TYR A O 1
ATOM 654 N N . ILE A 1 83 ? 2.451 8.617 8.453 1 98.12 83 ILE A N 1
ATOM 655 C CA . ILE A 1 83 ? 1.16 9.055 8.969 1 98.12 83 ILE A CA 1
ATOM 656 C C . ILE A 1 83 ? 1.34 10.336 9.781 1 98.12 83 ILE A C 1
ATOM 658 O O . ILE A 1 83 ? 2.121 10.375 10.734 1 98.12 83 ILE A O 1
ATOM 662 N N . ILE A 1 84 ? 0.616 11.266 9.406 1 98.69 84 ILE A N 1
ATOM 663 C CA . ILE A 1 84 ? 0.858 12.586 9.984 1 98.69 84 ILE A CA 1
ATOM 664 C C . ILE A 1 84 ? -0.434 13.125 10.594 1 98.69 84 ILE A C 1
ATOM 666 O O . ILE A 1 84 ? -1.492 13.078 9.961 1 98.69 84 ILE A O 1
ATOM 670 N N . GLU A 1 85 ? -0.323 13.547 11.789 1 98.88 85 GLU A N 1
ATOM 671 C CA . GLU A 1 85 ? -1.374 14.359 12.398 1 98.88 85 GLU A CA 1
ATOM 672 C C . GLU A 1 85 ? -1.255 15.82 11.969 1 98.88 85 GLU A C 1
ATOM 674 O O . GLU A 1 85 ? -0.216 16.453 12.18 1 98.88 85 GLU A O 1
ATOM 679 N N . VAL A 1 86 ? -2.318 16.406 11.406 1 98.88 86 VAL A N 1
ATOM 680 C CA . VAL A 1 86 ? -2.311 17.75 10.859 1 98.88 86 VAL A CA 1
ATOM 681 C C . VAL A 1 86 ? -3.408 18.594 11.516 1 98.88 86 VAL A C 1
ATOM 683 O O . VAL A 1 86 ? -4.578 18.203 11.523 1 98.88 86 VAL A O 1
ATOM 686 N N . GLN A 1 87 ? -3.057 19.656 12.023 1 98.88 87 GLN A N 1
ATOM 687 C CA . GLN A 1 87 ? -4.023 20.594 12.586 1 98.88 87 GLN A CA 1
ATOM 688 C C . GLN A 1 87 ? -4.621 21.484 11.5 1 98.88 87 GLN A C 1
ATOM 690 O O . GLN A 1 87 ? -3.891 22.172 10.773 1 98.88 87 GLN A O 1
ATOM 695 N N . VAL A 1 88 ? -5.914 21.453 11.445 1 98.56 88 VAL A N 1
ATOM 696 C CA . VAL A 1 88 ? -6.539 22.219 10.367 1 98.56 88 VAL A CA 1
ATOM 697 C C . VAL A 1 88 ? -7.418 23.312 10.953 1 98.56 88 VAL A C 1
ATOM 699 O O . VAL A 1 88 ? -7.84 24.234 10.234 1 98.56 88 VAL A O 1
ATOM 702 N N . ASN A 1 89 ? -7.762 23.188 12.148 1 96.81 89 ASN A N 1
ATOM 703 C CA . ASN A 1 89 ? -8.391 24.219 12.953 1 96.81 89 ASN A CA 1
ATOM 704 C C . ASN A 1 89 ? -8.039 24.062 14.43 1 96.81 89 ASN A C 1
ATOM 706 O O . ASN A 1 89 ? -7.395 23.094 14.828 1 96.81 89 ASN A O 1
ATOM 710 N N . GLU A 1 90 ? -8.461 25 15.188 1 94.62 90 GLU A N 1
ATOM 711 C CA . GLU A 1 90 ? -8.094 25 16.594 1 94.62 90 GLU A CA 1
ATOM 712 C C . GLU A 1 90 ? -8.344 23.641 17.234 1 94.62 90 GLU A C 1
ATOM 714 O O . GLU A 1 90 ? -7.477 23.109 17.938 1 94.62 90 GLU A O 1
ATOM 719 N N . CYS A 1 91 ? -9.43 22.969 17.031 1 94.81 91 CYS A N 1
ATOM 720 C CA . CYS A 1 91 ? -9.719 21.688 17.672 1 94.81 91 CYS A CA 1
ATOM 721 C C . CYS A 1 91 ? -10.094 20.625 16.625 1 94.81 91 CYS A C 1
ATOM 723 O O . CYS A 1 91 ? -10.789 19.656 16.938 1 94.81 91 CYS A O 1
ATOM 725 N N . ASP A 1 92 ? -9.711 20.828 15.438 1 97.81 92 ASP A N 1
ATOM 726 C CA . ASP A 1 92 ? -9.992 19.906 14.352 1 97.81 92 ASP A CA 1
ATOM 727 C C . ASP A 1 92 ? -8.703 19.422 13.695 1 97.81 92 ASP A C 1
ATOM 729 O O . ASP A 1 92 ? -7.883 20.234 13.258 1 97.81 92 ASP A O 1
ATOM 733 N N . TYR A 1 93 ? -8.547 18.188 13.773 1 98.69 93 TYR A N 1
ATOM 734 C CA . TYR A 1 93 ? -7.355 17.547 13.219 1 98.69 93 TYR A CA 1
ATOM 735 C C . TYR A 1 93 ? -7.734 16.516 12.172 1 98.69 93 TYR A C 1
ATOM 737 O O . TYR A 1 93 ? -8.82 15.922 12.227 1 98.69 93 TYR A O 1
ATOM 745 N N . ILE A 1 94 ? -6.863 16.281 11.25 1 98.81 94 ILE A N 1
ATOM 746 C CA . ILE A 1 94 ? -6.996 15.195 10.273 1 98.81 94 ILE A CA 1
ATOM 747 C C . ILE A 1 94 ? -5.742 14.328 10.289 1 98.81 94 ILE A C 1
ATOM 749 O O . ILE A 1 94 ? -4.676 14.773 10.727 1 98.81 94 ILE A O 1
ATOM 753 N N . HIS A 1 95 ? -5.805 13.117 9.969 1 98.81 95 HIS A N 1
ATOM 754 C CA . HIS A 1 95 ? -4.672 12.227 9.734 1 98.81 95 HIS A CA 1
ATOM 755 C C . HIS A 1 95 ? -4.465 11.992 8.242 1 98.81 95 HIS A C 1
ATOM 757 O O . HIS A 1 95 ? -5.406 11.648 7.523 1 98.81 95 HIS A O 1
ATOM 763 N N . VAL A 1 96 ? -3.205 12.203 7.84 1 98.38 96 VAL A N 1
ATOM 764 C CA . VAL A 1 96 ? -2.861 12.086 6.426 1 98.38 96 VAL A CA 1
ATOM 765 C C . VAL A 1 96 ? -1.806 11 6.234 1 98.38 96 VAL A C 1
ATOM 767 O O . VAL A 1 96 ? -0.812 10.961 6.961 1 98.38 96 VAL A O 1
ATOM 770 N N . GLN A 1 97 ? -2.018 10.141 5.293 1 96.88 97 GLN A N 1
ATOM 771 C CA . GLN A 1 97 ? -1.01 9.156 4.91 1 96.88 97 GLN A CA 1
ATOM 772 C C . GLN A 1 97 ? -0.332 9.547 3.6 1 96.88 97 GLN A C 1
ATOM 774 O O . GLN A 1 97 ? -1.003 9.773 2.592 1 96.88 97 GLN A O 1
ATOM 779 N N . ILE A 1 98 ? 0.982 9.531 3.707 1 96.69 98 ILE A N 1
ATOM 780 C CA . ILE A 1 98 ? 1.786 9.93 2.559 1 96.69 98 ILE A CA 1
ATOM 781 C C . ILE A 1 98 ? 2.844 8.867 2.271 1 96.69 98 ILE A C 1
ATOM 783 O O . ILE A 1 98 ? 3.266 8.141 3.178 1 96.69 98 ILE A O 1
ATOM 787 N N . PHE A 1 99 ? 3.219 8.789 1.007 1 93.38 99 PHE A N 1
ATOM 788 C CA . PHE A 1 99 ? 4.34 7.977 0.547 1 93.38 99 PHE A CA 1
ATOM 789 C C . PHE A 1 99 ? 5.367 8.836 -0.179 1 93.38 99 PHE A C 1
ATOM 791 O O . PHE A 1 99 ? 5.016 9.625 -1.054 1 93.38 99 PHE A O 1
ATOM 798 N N . GLN A 1 100 ? 6.559 8.672 0.301 1 94.19 100 GLN A N 1
ATOM 799 C CA . GLN A 1 100 ? 7.688 9.297 -0.38 1 94.19 100 GLN A CA 1
ATOM 800 C C . GLN A 1 100 ? 8.57 8.25 -1.053 1 94.19 100 GLN A C 1
ATOM 802 O O . GLN A 1 100 ? 9.211 7.441 -0.376 1 94.19 100 GLN A O 1
ATOM 807 N N . ALA A 1 101 ? 8.641 8.398 -2.389 1 90.88 101 ALA A N 1
ATOM 808 C CA . ALA A 1 101 ? 9.547 7.508 -3.109 1 90.88 101 ALA A CA 1
ATOM 809 C C . ALA A 1 101 ? 11.008 7.895 -2.867 1 90.88 101 ALA A C 1
ATOM 811 O O . ALA A 1 101 ? 11.312 9.07 -2.646 1 90.88 101 ALA A O 1
ATOM 812 N N . LEU A 1 102 ? 11.859 6.953 -2.908 1 87.12 102 LEU A N 1
ATOM 813 C CA . LEU A 1 102 ? 13.289 7.25 -2.791 1 87.12 102 LEU A CA 1
ATOM 814 C C . LEU A 1 102 ? 13.75 8.133 -3.941 1 87.12 102 LEU A C 1
ATOM 816 O O . LEU A 1 102 ? 13.188 8.086 -5.039 1 87.12 102 LEU A O 1
ATOM 820 N N . PRO A 1 103 ? 14.742 8.93 -3.695 1 84.81 103 PRO A N 1
ATOM 821 C CA . PRO A 1 103 ? 15.219 9.844 -4.734 1 84.81 103 PRO A CA 1
ATOM 822 C C . PRO A 1 103 ? 15.57 9.133 -6.039 1 84.81 103 PRO A C 1
ATOM 824 O O . PRO A 1 103 ? 15.328 9.664 -7.121 1 84.81 103 PRO A O 1
ATOM 827 N N . CYS A 1 104 ? 16.078 7.957 -6.016 1 82.94 104 CYS A N 1
ATOM 828 C CA . CYS A 1 104 ? 16.453 7.223 -7.215 1 82.94 104 CYS A CA 1
ATOM 829 C C . CYS A 1 104 ? 15.234 6.883 -8.055 1 82.94 104 CYS A C 1
ATOM 831 O O . CYS A 1 104 ? 15.352 6.621 -9.258 1 82.94 104 CYS A O 1
ATOM 833 N N . TYR A 1 105 ? 14.156 6.996 -7.441 1 81.62 105 TYR A N 1
ATOM 834 C CA . TYR A 1 105 ? 12.914 6.75 -8.156 1 81.62 105 TYR A CA 1
ATOM 835 C C . TYR A 1 105 ? 12.117 8.039 -8.336 1 81.62 105 TYR A C 1
ATOM 837 O O . TYR A 1 105 ? 10.891 8.016 -8.422 1 81.62 105 TYR A O 1
ATOM 845 N N . GLY A 1 106 ? 12.742 9.219 -8.281 1 81.88 106 GLY A N 1
ATOM 846 C CA . GLY A 1 106 ? 12.133 10.516 -8.531 1 81.88 106 GLY A CA 1
ATOM 847 C C . GLY A 1 106 ? 11.852 11.305 -7.266 1 81.88 106 GLY A C 1
ATOM 848 O O . GLY A 1 106 ? 11.719 12.523 -7.309 1 81.88 106 GLY A O 1
ATOM 849 N N . GLY A 1 107 ? 11.578 10.578 -6.188 1 85.56 107 GLY A N 1
ATOM 850 C CA . GLY A 1 107 ? 11.406 11.266 -4.918 1 85.56 107 GLY A CA 1
ATOM 851 C C . GLY A 1 107 ? 10.023 11.859 -4.742 1 85.56 107 GLY A C 1
ATOM 852 O O . GLY A 1 107 ? 9.797 12.688 -3.854 1 85.56 107 GLY A O 1
ATOM 853 N N . GLU A 1 108 ? 9.164 11.5 -5.555 1 88.94 108 GLU A N 1
ATOM 854 C CA . GLU A 1 108 ? 7.824 12.078 -5.527 1 88.94 108 GLU A CA 1
ATOM 855 C C . GLU A 1 108 ? 7.102 11.727 -4.23 1 88.94 108 GLU A C 1
ATOM 857 O O . GLU A 1 108 ? 7.355 10.68 -3.635 1 88.94 108 GLU A O 1
ATOM 862 N N . ILE A 1 109 ? 6.246 12.664 -3.812 1 93.62 109 ILE A N 1
ATOM 863 C CA . ILE A 1 109 ? 5.418 12.492 -2.623 1 93.62 109 ILE A CA 1
ATOM 864 C C . ILE A 1 109 ? 3.943 12.5 -3.014 1 93.62 109 ILE A C 1
ATOM 866 O O . ILE A 1 109 ? 3.504 13.367 -3.775 1 93.62 109 ILE A O 1
ATOM 870 N N . PHE A 1 110 ? 3.271 11.539 -2.51 1 89.5 110 PHE A N 1
ATOM 871 C CA . PHE A 1 110 ? 1.842 11.578 -2.799 1 89.5 110 PHE A CA 1
ATOM 872 C C . PHE A 1 110 ? 1.034 11.141 -1.581 1 89.5 110 PHE A C 1
ATOM 874 O O . PHE A 1 110 ? 1.538 10.414 -0.722 1 89.5 110 PHE A O 1
ATOM 881 N N . MET A 1 111 ? -0.189 11.617 -1.563 1 95.19 111 MET A N 1
ATOM 882 C CA . MET A 1 111 ? -1.138 11.281 -0.506 1 95.19 111 MET A CA 1
ATOM 883 C C . MET A 1 111 ? -1.991 10.078 -0.904 1 95.19 111 MET A C 1
ATOM 885 O O . MET A 1 111 ? -2.523 10.031 -2.014 1 95.19 111 MET A O 1
ATOM 889 N N . TYR A 1 112 ? -2.07 9.102 0.031 1 90.44 112 TYR A N 1
ATOM 890 C CA . TYR A 1 112 ? -2.877 7.945 -0.338 1 90.44 112 TYR A CA 1
ATOM 891 C C . TYR A 1 112 ? -3.998 7.715 0.67 1 90.44 112 TYR A C 1
ATOM 893 O O . TYR A 1 112 ? -4.812 6.805 0.507 1 90.44 112 TYR A O 1
ATOM 901 N N . GLY A 1 113 ? -4.09 8.562 1.708 1 93.44 113 GLY A N 1
ATOM 902 C CA . GLY A 1 113 ? -5.188 8.469 2.656 1 93.44 113 GLY A CA 1
ATOM 903 C C . GLY A 1 113 ? -5.363 9.719 3.494 1 93.44 113 GLY A C 1
ATOM 904 O O . GLY A 1 113 ? -4.383 10.383 3.848 1 93.44 113 GLY A O 1
ATOM 905 N N . VAL A 1 114 ? -6.688 9.883 3.814 1 98 114 VAL A N 1
ATOM 906 C CA . VAL A 1 114 ? -6.996 10.992 4.715 1 98 114 VAL A CA 1
ATOM 907 C C . VAL A 1 114 ? -8.195 10.633 5.59 1 98 114 VAL A C 1
ATOM 909 O O . VAL A 1 114 ? -9.18 10.07 5.102 1 98 114 VAL A O 1
ATOM 912 N N . GLN A 1 115 ? -8.078 10.914 6.824 1 98.12 115 GLN A N 1
ATOM 913 C CA . GLN A 1 115 ? -9.172 10.805 7.781 1 98.12 115 GLN A CA 1
ATOM 914 C C . GLN A 1 115 ? -9.43 12.141 8.477 1 98.12 115 GLN A C 1
ATOM 916 O O . GLN A 1 115 ? -8.516 12.758 9.016 1 98.12 115 GLN A O 1
ATOM 921 N N . GLU A 1 116 ? -10.688 12.438 8.5 1 98.06 116 GLU A N 1
ATOM 922 C CA . GLU A 1 116 ? -11.086 13.711 9.086 1 98.06 116 GLU A CA 1
ATOM 923 C C . GLU A 1 116 ? -11.68 13.508 10.477 1 98.06 116 GLU A C 1
ATOM 925 O O . GLU A 1 116 ? -11.766 12.383 10.969 1 98.06 116 GLU A O 1
ATOM 930 N N . HIS A 1 117 ? -11.805 14.594 11.164 1 97.62 117 HIS A N 1
ATOM 931 C CA . HIS A 1 117 ? -12.562 14.672 12.406 1 97.62 117 HIS A CA 1
ATOM 932 C C . HIS A 1 117 ? -11.812 13.992 13.547 1 97.62 117 HIS A C 1
ATOM 934 O O . HIS A 1 117 ? -12.414 13.289 14.367 1 97.62 117 HIS A O 1
ATOM 940 N N . HIS A 1 118 ? -10.57 14.156 13.562 1 98.38 118 HIS A N 1
ATOM 941 C CA . HIS A 1 118 ? -9.773 13.719 14.703 1 98.38 118 HIS A CA 1
ATOM 942 C C . HIS A 1 118 ? -9.609 14.836 15.727 1 98.38 118 HIS A C 1
ATOM 944 O O . HIS A 1 118 ? -9.836 16 15.414 1 98.38 118 HIS A O 1
ATOM 950 N N . LYS A 1 119 ? -9.258 14.414 16.922 1 98.12 119 LYS A N 1
ATOM 951 C CA . LYS A 1 119 ? -8.797 15.32 17.969 1 98.12 119 LYS A CA 1
ATOM 952 C C . LYS A 1 119 ? -7.281 15.242 18.141 1 98.12 119 LYS A C 1
ATOM 954 O O . LYS A 1 119 ? -6.641 14.32 17.625 1 98.12 119 LYS A O 1
ATOM 959 N N . LYS A 1 120 ? -6.855 16.234 18.859 1 97.25 120 LYS A N 1
ATOM 960 C CA . LYS A 1 120 ? -5.422 16.234 19.141 1 97.25 120 LYS A CA 1
ATOM 961 C C . LYS A 1 120 ? -4.996 14.945 19.812 1 97.25 120 LYS A C 1
ATOM 963 O O . LYS A 1 120 ? -5.68 14.445 20.719 1 97.25 120 LYS A O 1
ATOM 968 N N . ASP A 1 121 ? -3.982 14.258 19.328 1 96.19 121 ASP A N 1
ATOM 969 C CA . ASP A 1 121 ? -3.297 13.109 19.906 1 96.19 121 ASP A CA 1
ATOM 970 C C . ASP A 1 121 ? -4.117 11.828 19.719 1 96.19 121 ASP A C 1
ATOM 972 O O . ASP A 1 121 ? -3.85 10.812 20.359 1 96.19 121 ASP A O 1
ATOM 976 N N . ASP A 1 122 ? -5.199 11.992 18.984 1 98.06 122 ASP A N 1
ATOM 977 C CA . ASP A 1 122 ? -5.746 10.711 18.562 1 98.06 122 ASP A CA 1
ATOM 978 C C . ASP A 1 122 ? -4.652 9.805 18.016 1 98.06 122 ASP A C 1
ATOM 980 O O . ASP A 1 122 ? -3.746 10.266 17.312 1 98.06 122 ASP A O 1
ATOM 984 N N . PRO A 1 123 ? -4.707 8.516 18.328 1 97.5 123 PRO A N 1
ATOM 985 C CA . PRO A 1 123 ? -3.641 7.605 17.891 1 97.5 123 PRO A CA 1
ATOM 986 C C . PRO A 1 123 ? -3.447 7.598 16.375 1 97.5 123 PRO A C 1
ATOM 988 O O . PRO A 1 123 ? -4.426 7.598 15.633 1 97.5 123 PRO A O 1
ATOM 991 N N . LEU A 1 124 ? -2.158 7.621 16 1 97.69 124 LEU A N 1
ATOM 992 C CA . LEU A 1 124 ? -1.789 7.535 14.602 1 97.69 124 LEU A CA 1
ATOM 993 C C . LEU A 1 124 ? -1.691 6.082 14.148 1 97.69 124 LEU A C 1
ATOM 995 O O . LEU A 1 124 ? -0.612 5.484 14.188 1 97.69 124 LEU A O 1
ATOM 999 N N . VAL A 1 125 ? -2.809 5.562 13.648 1 94.5 125 VAL A N 1
ATOM 1000 C CA . VAL A 1 125 ? -2.885 4.18 13.188 1 94.5 125 VAL A CA 1
ATOM 1001 C C . VAL A 1 125 ? -3.141 4.152 11.68 1 94.5 125 VAL A C 1
ATOM 1003 O O . VAL A 1 125 ? -3.928 4.949 11.164 1 94.5 125 VAL A O 1
ATOM 1006 N N . PRO A 1 126 ? -2.404 3.256 11.008 1 91.62 126 PRO A N 1
ATOM 1007 C CA . PRO A 1 126 ? -2.652 3.152 9.562 1 91.62 126 PRO A CA 1
ATOM 1008 C C . PRO A 1 126 ? -4.113 2.85 9.234 1 91.62 126 PRO A C 1
ATOM 1010 O O . PRO A 1 126 ? -4.773 2.109 9.969 1 91.62 1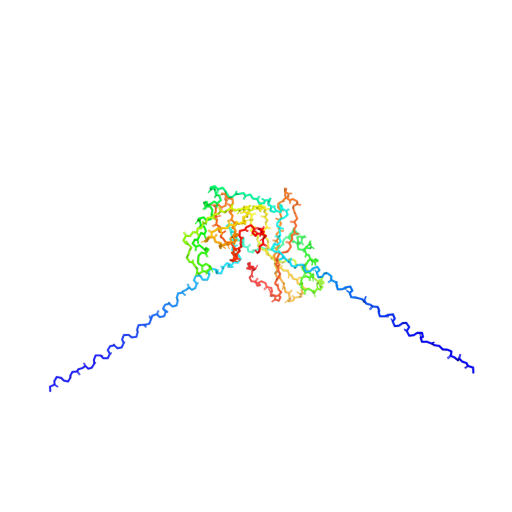26 PRO A O 1
ATOM 1013 N N . PHE A 1 127 ? -4.539 3.35 8.016 1 87.44 127 PHE A N 1
ATOM 1014 C CA . PHE A 1 127 ? -5.93 3.154 7.625 1 87.44 127 PHE A CA 1
ATOM 1015 C C . PHE A 1 127 ? -6.055 2.994 6.113 1 87.44 127 PHE A C 1
ATOM 1017 O O . PHE A 1 127 ? -5.133 3.338 5.371 1 87.44 127 PHE A O 1
ATOM 1024 N N . MET B 1 1 ? -44.375 -46.156 45.938 1 27.75 1 MET B N 1
ATOM 1025 C CA . MET B 1 1 ? -42.938 -46.062 46 1 27.75 1 MET B CA 1
ATOM 1026 C C . MET B 1 1 ? -42.438 -44.906 45.125 1 27.75 1 MET B C 1
ATOM 1028 O O . MET B 1 1 ? -42.844 -44.781 43.969 1 27.75 1 MET B O 1
ATOM 1032 N N . LEU B 1 2 ? -41.875 -43.875 45.812 1 26.14 2 LEU B N 1
ATOM 1033 C CA . LEU B 1 2 ? -41.594 -42.438 45.625 1 26.14 2 LEU B CA 1
ATOM 1034 C C . LEU B 1 2 ? -40.5 -42.219 44.594 1 26.14 2 LEU B C 1
ATOM 1036 O O . LEU B 1 2 ? -39.344 -42.5 44.844 1 26.14 2 LEU B O 1
ATOM 1040 N N . LEU B 1 3 ? -40.719 -42.781 43.281 1 30.61 3 LEU B N 1
ATOM 1041 C CA . LEU B 1 3 ? -39.75 -42.719 42.188 1 30.61 3 LEU B CA 1
ATOM 1042 C C . LEU B 1 3 ? -39.281 -41.281 41.969 1 30.61 3 LEU B C 1
ATOM 1044 O O . LEU B 1 3 ? -40.094 -40.406 41.625 1 30.61 3 LEU B O 1
ATOM 1048 N N . PRO B 1 4 ? -38.281 -40.844 42.906 1 25.36 4 PRO B N 1
ATOM 1049 C CA . PRO B 1 4 ? -37.969 -39.406 42.969 1 25.36 4 PRO B CA 1
ATOM 1050 C C . PRO B 1 4 ? -37.688 -38.781 41.594 1 25.36 4 PRO B C 1
ATOM 1052 O O . PRO B 1 4 ? -37.562 -39.5 40.625 1 25.36 4 PRO B O 1
ATOM 1055 N N . GLU B 1 5 ? -36.875 -37.531 41.688 1 24.52 5 GLU B N 1
ATOM 1056 C CA . GLU B 1 5 ? -36.719 -36.188 41.125 1 24.52 5 GLU B CA 1
ATOM 1057 C C . GLU B 1 5 ? -35.938 -36.188 39.812 1 24.52 5 GLU B C 1
ATOM 1059 O O . GLU B 1 5 ? -35.281 -37.188 39.5 1 24.52 5 GLU B O 1
ATOM 1064 N N . ASN B 1 6 ? -35.5 -34.875 39.344 1 25.14 6 ASN B N 1
ATOM 1065 C CA . ASN B 1 6 ? -35.406 -33.906 38.25 1 25.14 6 ASN B CA 1
ATOM 1066 C C . ASN B 1 6 ? -34.031 -33.969 37.562 1 25.14 6 ASN B C 1
ATOM 1068 O O . ASN B 1 6 ? -33.062 -33.406 38 1 25.14 6 ASN B O 1
ATOM 1072 N N . LEU B 1 7 ? -33.5 -35.094 37.125 1 26.64 7 LEU B N 1
ATOM 1073 C CA . LEU B 1 7 ? -32.156 -35.188 36.562 1 26.64 7 LEU B CA 1
ATOM 1074 C C . LEU B 1 7 ? -32.031 -34.312 35.344 1 26.64 7 LEU B C 1
ATOM 1076 O O . LEU B 1 7 ? -32 -34.812 34.219 1 26.64 7 LEU B O 1
ATOM 1080 N N . GLN B 1 8 ? -32.844 -33.219 35.156 1 23.36 8 GLN B N 1
ATOM 1081 C CA . GLN B 1 8 ? -32.781 -32.531 33.875 1 23.36 8 GLN B CA 1
ATOM 1082 C C . GLN B 1 8 ? -31.422 -31.875 33.656 1 23.36 8 GLN B C 1
ATOM 1084 O O . GLN B 1 8 ? -31.219 -30.719 34.031 1 23.36 8 GLN B O 1
ATOM 1089 N N . ASN B 1 9 ? -30.281 -32.375 34.188 1 24.08 9 ASN B N 1
ATOM 1090 C CA . ASN B 1 9 ? -29.109 -31.547 33.969 1 24.08 9 ASN B CA 1
ATOM 1091 C C . ASN B 1 9 ? -28.844 -31.312 32.5 1 24.08 9 ASN B C 1
ATOM 1093 O O . ASN B 1 9 ? -28.516 -32.25 31.75 1 24.08 9 ASN B O 1
ATOM 1097 N N . SER B 1 10 ? -29.641 -30.391 31.766 1 24.23 10 SER B N 1
ATOM 1098 C CA . SER B 1 10 ? -29.484 -29.906 30.406 1 24.23 10 SER B CA 1
ATOM 1099 C C . SER B 1 10 ? -28.078 -29.359 30.188 1 24.23 10 SER B C 1
ATOM 1101 O O . SER B 1 10 ? -27.672 -28.375 30.812 1 24.23 10 SER B O 1
ATOM 1103 N N . HIS B 1 11 ? -27.094 -30.203 30.047 1 25.28 11 HIS B N 1
ATOM 1104 C CA . HIS B 1 11 ? -25.734 -29.891 29.625 1 25.28 11 HIS B CA 1
ATOM 1105 C C . HIS B 1 11 ? -25.734 -28.984 28.391 1 25.28 11 HIS B C 1
ATOM 1107 O O . HIS B 1 11 ? -26.125 -29.438 27.297 1 25.28 11 HIS B O 1
ATOM 1113 N N . GLN B 1 12 ? -26.391 -27.734 28.422 1 22.83 12 GLN B N 1
ATOM 1114 C CA . GLN B 1 12 ? -26.25 -26.828 27.297 1 22.83 12 GLN B CA 1
ATOM 1115 C C . GLN B 1 12 ? -24.781 -26.594 26.938 1 22.83 12 GLN B C 1
ATOM 1117 O O . GLN B 1 12 ? -23.984 -26.219 27.812 1 22.83 12 GLN B O 1
ATOM 1122 N N . VAL B 1 13 ? -24.172 -27.422 26.125 1 25.98 13 VAL B N 1
ATOM 1123 C CA . VAL B 1 13 ? -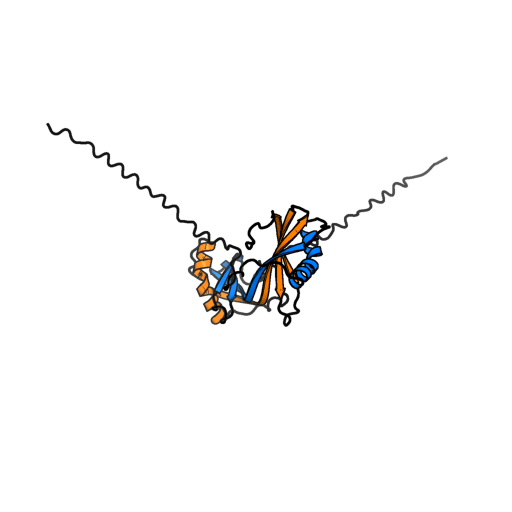22.859 -27.25 25.516 1 25.98 13 VAL B CA 1
ATOM 1124 C C . VAL B 1 13 ? -22.766 -25.875 24.875 1 25.98 13 VAL B C 1
ATOM 1126 O O . VAL B 1 13 ? -23.531 -25.547 23.953 1 25.98 13 VAL B O 1
ATOM 1129 N N . GLU B 1 14 ? -22.656 -24.75 25.625 1 25.53 14 GLU B N 1
ATOM 1130 C CA . GLU B 1 14 ? -22.328 -23.422 25.109 1 25.53 14 GLU B CA 1
ATOM 1131 C C . GLU B 1 14 ? -21.125 -23.469 24.172 1 25.53 14 GLU B C 1
ATOM 1133 O O . GLU B 1 14 ? -20 -23.719 24.625 1 25.53 14 GLU B O 1
ATOM 1138 N N . THR B 1 15 ? -21.219 -24.188 23.062 1 25.06 15 THR B N 1
ATOM 1139 C CA . THR B 1 15 ? -20.156 -24.203 22.062 1 25.06 15 THR B CA 1
ATOM 1140 C C . THR B 1 15 ? -19.859 -22.781 21.594 1 25.06 15 THR B C 1
ATOM 1142 O O . THR B 1 15 ? -19.203 -22.578 20.562 1 25.06 15 THR B O 1
ATOM 1145 N N . ASP B 1 16 ? -20.125 -21.75 22.344 1 25.97 16 ASP B N 1
ATOM 1146 C CA . ASP B 1 16 ? -20.016 -20.438 21.734 1 25.97 16 ASP B CA 1
ATOM 1147 C C . ASP B 1 16 ? -18.594 -20.188 21.234 1 25.97 16 ASP B C 1
ATOM 1149 O O . ASP B 1 16 ? -18.078 -19.078 21.359 1 25.97 16 ASP B O 1
ATOM 1153 N N . SER B 1 17 ? -17.719 -21.219 21.141 1 28.19 17 SER B N 1
ATOM 1154 C CA . SER B 1 17 ? -16.406 -20.75 20.734 1 28.19 17 SER B CA 1
ATOM 1155 C C . SER B 1 17 ? -16.484 -19.891 19.469 1 28.19 17 SER B C 1
ATOM 1157 O O . SER B 1 17 ? -16.734 -20.422 18.391 1 28.19 17 SER B O 1
ATOM 1159 N N . SER B 1 18 ? -17.234 -18.766 19.547 1 30.19 18 SER B N 1
ATOM 1160 C CA . SER B 1 18 ? -17.203 -17.844 18.422 1 30.19 18 SER B CA 1
ATOM 1161 C C . SER B 1 18 ? -15.805 -17.75 17.812 1 30.19 18 SER B C 1
ATOM 1163 O O . SER B 1 18 ? -14.836 -17.484 18.516 1 30.19 18 SER B O 1
ATOM 1165 N N . PRO B 1 19 ? -15.523 -18.594 16.891 1 29.03 19 PRO B N 1
ATOM 1166 C CA . PRO B 1 19 ? -14.219 -18.453 16.234 1 29.03 19 PRO B CA 1
ATOM 1167 C C . PRO B 1 19 ? -13.781 -17 16.094 1 29.03 19 PRO B C 1
ATOM 1169 O O . PRO B 1 19 ? -14.602 -16.125 15.789 1 29.03 19 PRO B O 1
ATOM 1172 N N . THR B 1 20 ? -12.953 -16.422 17.047 1 31.61 20 THR B N 1
ATOM 1173 C CA . THR B 1 20 ? -12.18 -15.195 16.844 1 31.61 20 THR B CA 1
ATOM 1174 C C . THR B 1 20 ? -11.828 -15.023 15.359 1 31.61 20 THR B C 1
ATOM 1176 O O . THR B 1 20 ? -11.195 -15.891 14.766 1 31.61 20 THR B O 1
ATOM 1179 N N . GLU B 1 21 ? -12.828 -14.602 14.664 1 31.31 21 GLU B N 1
ATOM 1180 C CA . GLU B 1 21 ? -12.633 -14.188 13.273 1 31.31 21 GLU B CA 1
ATOM 1181 C C . GLU B 1 21 ? -11.195 -13.75 13.031 1 31.31 21 GLU B C 1
ATOM 1183 O O . GLU B 1 21 ? -10.734 -12.758 13.602 1 31.31 21 GLU B O 1
ATOM 1188 N N . ALA B 1 22 ? -10.281 -14.672 13.094 1 31.06 22 ALA B N 1
ATOM 1189 C CA . ALA B 1 22 ? -9.055 -14.391 12.352 1 31.06 22 ALA B CA 1
ATOM 1190 C C . ALA B 1 22 ? -9.344 -13.531 11.125 1 31.06 22 ALA B C 1
ATOM 1192 O O . ALA B 1 22 ? -9.648 -14.055 10.055 1 31.06 22 ALA B O 1
ATOM 1193 N N . SER B 1 23 ? -10.398 -12.617 11.273 1 30.72 23 SER B N 1
ATOM 1194 C CA . SER B 1 23 ? -10.562 -11.586 10.25 1 30.72 23 SER B CA 1
ATOM 1195 C C . SER B 1 23 ? -9.211 -11.172 9.672 1 30.72 23 SER B C 1
ATOM 1197 O O . SER B 1 23 ? -8.383 -10.586 10.375 1 30.72 23 SER B O 1
ATOM 1199 N N . LEU B 1 24 ? -8.688 -11.953 9.016 1 32.03 24 LEU B N 1
ATOM 1200 C CA . LEU B 1 24 ? -7.676 -11.547 8.047 1 32.03 24 LEU B CA 1
ATOM 1201 C C . LEU B 1 24 ? -7.934 -10.125 7.562 1 32.03 24 LEU B C 1
ATOM 1203 O O . LEU B 1 24 ? -8.586 -9.922 6.535 1 32.03 24 LEU B O 1
ATOM 1207 N N . SER B 1 25 ? -8.766 -9.359 8.273 1 32.84 25 SER B N 1
ATOM 1208 C CA . SER B 1 25 ? -8.703 -7.941 7.941 1 32.84 25 SER B CA 1
ATOM 1209 C C . SER B 1 25 ? -7.324 -7.562 7.414 1 32.84 25 SER B C 1
ATOM 1211 O O . SER B 1 25 ? -6.312 -7.797 8.078 1 32.84 25 SER B O 1
ATOM 1213 N N . VAL B 1 26 ? -7.051 -7.879 6.328 1 35.53 26 VAL B N 1
ATOM 1214 C CA . VAL B 1 26 ? -5.98 -7.113 5.695 1 35.53 26 VAL B CA 1
ATOM 1215 C C . VAL B 1 26 ? -5.887 -5.73 6.336 1 35.53 26 VAL B C 1
ATOM 1217 O O . VAL B 1 26 ? -6.699 -4.852 6.055 1 35.53 26 VAL B O 1
ATOM 1220 N N . LYS B 1 27 ? -6.262 -5.574 7.59 1 38.75 27 LYS B N 1
ATOM 1221 C CA . LYS B 1 27 ? -5.676 -4.336 8.094 1 38.75 27 LYS B CA 1
ATOM 1222 C C . LYS B 1 27 ? -4.625 -3.793 7.133 1 38.75 27 LYS B C 1
ATOM 1224 O O . LYS B 1 27 ? -4.012 -4.555 6.379 1 38.75 27 LYS B O 1
ATOM 1229 N N . MET B 1 28 ? -4.746 -2.707 6.562 1 41.44 28 MET B N 1
ATOM 1230 C CA . MET B 1 28 ? -3.652 -2.07 5.836 1 41.44 28 MET B CA 1
ATOM 1231 C C . MET B 1 28 ? -2.311 -2.666 6.246 1 41.44 28 MET B C 1
ATOM 1233 O O . MET B 1 28 ? -1.863 -2.482 7.379 1 41.44 28 MET B O 1
ATOM 1237 N N . GLU B 1 29 ? -2.102 -4.027 6.145 1 46.69 29 GLU B N 1
ATOM 1238 C CA . GLU B 1 29 ? -0.975 -4.934 6.348 1 46.69 29 GLU B CA 1
ATOM 1239 C C . GLU B 1 29 ? 0.335 -4.164 6.488 1 46.69 29 GLU B C 1
ATOM 1241 O O . GLU B 1 29 ? 0.63 -3.277 5.68 1 46.69 29 GLU B O 1
ATOM 1246 N N . SER B 1 30 ? 0.53 -3.951 7.691 1 55.06 30 SER B N 1
ATOM 1247 C CA . SER B 1 30 ? 1.802 -3.381 8.125 1 55.06 30 SER B CA 1
ATOM 1248 C C . SER B 1 30 ? 2.979 -4.082 7.453 1 55.06 30 SER B C 1
ATOM 1250 O O . SER B 1 30 ? 2.945 -5.297 7.242 1 55.06 30 SER B O 1
ATOM 1252 N N . PHE B 1 31 ? 3.662 -3.387 6.641 1 66.12 31 PHE B N 1
ATOM 1253 C CA . PHE B 1 31 ? 4.965 -3.811 6.137 1 66.12 31 PHE B CA 1
ATOM 1254 C C . PHE B 1 31 ? 5.875 -4.234 7.281 1 66.12 31 PHE B C 1
ATOM 1256 O O . PHE B 1 31 ? 5.719 -3.77 8.414 1 66.12 31 PHE B O 1
ATOM 1263 N N . PRO B 1 32 ? 6.531 -5.438 7.324 1 62.09 32 PRO B N 1
ATOM 1264 C CA . PRO B 1 32 ? 7.324 -6.07 8.383 1 62.09 32 PRO B CA 1
ATOM 1265 C C . PRO B 1 32 ? 8.109 -5.059 9.219 1 62.09 32 PRO B C 1
ATOM 1267 O O . PRO B 1 32 ? 8.336 -5.273 10.414 1 62.09 32 PRO B O 1
ATOM 1270 N N . GLY B 1 33 ? 8.562 -3.945 8.914 1 63.62 33 GLY B N 1
ATOM 1271 C CA . GLY B 1 33 ? 9.305 -2.979 9.711 1 63.62 33 GLY B CA 1
ATOM 1272 C C . GLY B 1 33 ? 8.414 -2.111 10.578 1 63.62 33 GLY B C 1
ATOM 1273 O O . GLY B 1 33 ? 8.898 -1.419 11.477 1 63.62 33 GLY B O 1
ATOM 1274 N N . GLY B 1 34 ? 7.18 -2.375 10.766 1 79.81 34 GLY B N 1
ATOM 1275 C CA . GLY B 1 34 ? 6.234 -1.611 11.57 1 79.81 34 GLY B CA 1
ATOM 1276 C C . GLY B 1 34 ? 6.488 -0.116 11.523 1 79.81 34 GLY B C 1
ATOM 1277 O O . GLY B 1 34 ? 7.543 0.328 11.062 1 79.81 34 GLY B O 1
ATOM 1278 N N . TYR B 1 35 ? 5.68 0.748 12 1 92.19 35 TYR B N 1
ATOM 1279 C CA . TYR B 1 35 ? 5.836 2.193 12.117 1 92.19 35 TYR B CA 1
ATOM 1280 C C . TYR B 1 35 ? 6.633 2.559 13.359 1 92.19 35 TYR B C 1
ATOM 1282 O O . TYR B 1 35 ? 6.59 1.846 14.367 1 92.19 35 TYR B O 1
ATOM 1290 N N . THR B 1 36 ? 7.379 3.604 13.281 1 95 36 THR B N 1
ATOM 1291 C CA . THR B 1 36 ? 8.078 4.16 14.438 1 95 36 THR B CA 1
ATOM 1292 C C . THR B 1 36 ? 7.078 4.641 15.484 1 95 36 THR B C 1
ATOM 1294 O O . THR B 1 36 ? 5.883 4.754 15.211 1 95 36 THR B O 1
ATOM 1297 N N . ASP B 1 37 ? 7.641 4.891 16.672 1 95.69 37 ASP B N 1
ATOM 1298 C CA . ASP B 1 37 ? 6.832 5.602 17.656 1 95.69 37 ASP B CA 1
ATOM 1299 C C . ASP B 1 37 ? 6.492 7.012 17.172 1 95.69 37 ASP B C 1
ATOM 1301 O O . ASP B 1 37 ? 7.211 7.582 16.359 1 95.69 37 ASP B O 1
ATOM 1305 N N . PRO B 1 38 ? 5.395 7.562 17.703 1 97.62 38 PRO B N 1
ATOM 1306 C CA . PRO B 1 38 ? 5.066 8.938 17.312 1 97.62 38 PRO B CA 1
ATOM 1307 C C . PRO B 1 38 ? 6.129 9.938 17.766 1 97.62 38 PRO B C 1
ATOM 1309 O O . PRO B 1 38 ? 6.707 9.797 18.844 1 97.62 38 PRO B O 1
ATOM 1312 N N . ARG B 1 39 ? 6.398 10.945 16.906 1 98 39 ARG B N 1
ATOM 1313 C CA . ARG B 1 39 ? 7.359 12.008 17.172 1 98 39 ARG B CA 1
ATOM 1314 C C . ARG B 1 39 ? 6.82 13.359 16.703 1 98 39 ARG B C 1
ATOM 1316 O O . ARG B 1 39 ? 6.008 13.422 15.781 1 98 39 ARG B O 1
ATOM 1323 N N . PRO B 1 40 ? 7.277 14.383 17.344 1 98.62 40 PRO B N 1
ATOM 1324 C CA . PRO B 1 40 ? 6.867 15.703 16.859 1 98.62 40 PRO B CA 1
ATOM 1325 C C . PRO B 1 40 ? 7.289 15.953 15.406 1 98.62 40 PRO B C 1
ATOM 1327 O O . PRO B 1 40 ? 8.375 15.531 15 1 98.62 40 PRO B O 1
ATOM 1330 N N . ALA B 1 41 ? 6.422 16.641 14.711 1 98.56 41 ALA B N 1
ATOM 1331 C CA . ALA B 1 41 ? 6.742 16.969 13.32 1 98.56 41 ALA B CA 1
ATOM 1332 C C . ALA B 1 41 ? 7.934 17.922 13.25 1 98.56 41 ALA B C 1
ATOM 1334 O O . ALA B 1 41 ? 8.07 18.828 14.086 1 98.56 41 ALA B O 1
ATOM 1335 N N . THR B 1 42 ? 8.766 17.656 12.227 1 98.5 42 THR B N 1
ATOM 1336 C CA . THR B 1 42 ? 9.891 18.516 11.914 1 98.5 42 THR B CA 1
ATOM 1337 C C . THR B 1 42 ? 9.547 19.453 10.758 1 98.5 42 THR B C 1
ATOM 1339 O O . THR B 1 42 ? 8.477 19.344 10.156 1 98.5 42 THR B O 1
ATOM 1342 N N . GLU B 1 43 ? 10.461 20.312 10.438 1 98.56 43 GLU B N 1
ATOM 1343 C CA . GLU B 1 43 ? 10.281 21.188 9.281 1 98.56 43 GLU B CA 1
ATOM 1344 C C . GLU B 1 43 ? 10.164 20.375 7.992 1 98.56 43 GLU B C 1
ATOM 1346 O O . GLU B 1 43 ? 9.43 20.734 7.078 1 98.56 43 GLU B O 1
ATOM 1351 N N . GLU B 1 44 ? 10.906 19.328 7.977 1 97.62 44 GLU B N 1
ATOM 1352 C CA . GLU B 1 44 ? 10.859 18.453 6.809 1 97.62 44 GLU B CA 1
ATOM 1353 C C . GLU B 1 44 ? 9.484 17.812 6.648 1 97.62 44 GLU B C 1
ATOM 1355 O O . GLU B 1 44 ? 8.938 17.781 5.547 1 97.62 44 GLU B O 1
ATOM 1360 N N . ILE B 1 45 ? 8.922 17.359 7.719 1 98.38 45 ILE B N 1
ATOM 1361 C CA . ILE B 1 45 ? 7.594 16.766 7.695 1 98.38 45 ILE B CA 1
ATOM 1362 C C . ILE B 1 45 ? 6.559 17.812 7.293 1 98.38 45 ILE B C 1
ATOM 1364 O O . ILE B 1 45 ? 5.621 17.516 6.551 1 98.38 45 ILE B O 1
ATOM 1368 N N . GLN B 1 46 ? 6.691 19.031 7.789 1 98.75 46 GLN B N 1
ATOM 1369 C CA . GLN B 1 46 ? 5.805 20.109 7.379 1 98.75 46 GLN B CA 1
ATOM 1370 C C . GLN B 1 46 ? 5.883 20.344 5.875 1 98.75 46 GLN B C 1
ATOM 1372 O O . GLN B 1 46 ? 4.863 20.594 5.223 1 98.75 46 GLN B O 1
ATOM 1377 N N . LYS B 1 47 ? 7.105 20.297 5.359 1 98.06 47 LYS B N 1
ATOM 1378 C CA . LYS B 1 47 ? 7.27 20.469 3.92 1 98.06 47 LYS B CA 1
ATOM 1379 C C . LYS B 1 47 ? 6.512 19.391 3.148 1 98.06 47 LYS B C 1
ATOM 1381 O O . LYS B 1 47 ? 5.863 19.688 2.141 1 98.06 47 LYS B O 1
ATOM 1386 N N . TYR B 1 48 ? 6.625 18.141 3.6 1 97.38 48 TYR B N 1
ATOM 1387 C CA . TYR B 1 48 ? 5.883 17.062 2.963 1 97.38 48 TYR B CA 1
ATOM 1388 C C . TYR B 1 48 ? 4.383 17.328 3.018 1 97.38 48 TYR B C 1
ATOM 1390 O O . TYR B 1 48 ? 3.68 17.141 2.023 1 97.38 48 TYR B O 1
ATOM 1398 N N . CYS B 1 49 ? 3.908 17.734 4.145 1 97.75 49 CYS B N 1
ATOM 1399 C CA . CYS B 1 49 ? 2.496 18.062 4.32 1 97.75 49 CYS B CA 1
ATOM 1400 C C . CYS B 1 49 ? 2.057 19.141 3.34 1 97.75 49 CYS B C 1
ATOM 1402 O O . CYS B 1 49 ? 0.993 19.031 2.727 1 97.75 49 CYS B O 1
ATOM 1404 N N . ASN B 1 50 ? 2.867 20.141 3.221 1 98.06 50 ASN B N 1
ATOM 1405 C CA . ASN B 1 50 ? 2.541 21.234 2.311 1 98.06 50 ASN B CA 1
ATOM 1406 C C . ASN B 1 50 ? 2.41 20.734 0.871 1 98.06 50 ASN B C 1
ATOM 1408 O O . ASN B 1 50 ? 1.543 21.203 0.129 1 98.06 50 ASN B O 1
ATOM 1412 N N . GLU B 1 51 ? 3.256 19.875 0.54 1 97.31 51 GLU B N 1
ATOM 1413 C CA . GLU B 1 51 ? 3.289 19.375 -0.835 1 97.31 51 GLU B CA 1
ATOM 1414 C C . GLU B 1 51 ? 2.006 18.641 -1.187 1 97.31 51 GLU B C 1
ATOM 1416 O O . GLU B 1 51 ? 1.61 18.578 -2.354 1 97.31 51 GLU B O 1
ATOM 1421 N N . VAL B 1 52 ? 1.351 18.062 -0.193 1 97.56 52 VAL B N 1
ATOM 1422 C CA . VAL B 1 52 ? 0.175 17.25 -0.504 1 97.56 52 VAL B CA 1
ATOM 1423 C C . VAL B 1 52 ? -1.091 18.016 -0.101 1 97.56 52 VAL B C 1
ATOM 1425 O O . VAL B 1 52 ? -2.195 17.469 -0.175 1 97.56 52 VAL B O 1
ATOM 1428 N N . LYS B 1 53 ? -0.993 19.219 0.266 1 98.12 53 LYS B N 1
ATOM 1429 C CA . LYS B 1 53 ? -2.146 19.984 0.749 1 98.12 53 LYS B CA 1
ATOM 1430 C C . LYS B 1 53 ? -3.225 20.078 -0.325 1 98.12 53 LYS B C 1
ATOM 1432 O O . LYS B 1 53 ? -4.41 19.906 -0.039 1 98.12 53 LYS B O 1
ATOM 1437 N N . GLN B 1 54 ? -2.832 20.406 -1.508 1 97.5 54 GLN B N 1
ATOM 1438 C CA . GLN B 1 54 ? -3.801 20.531 -2.59 1 97.5 54 GLN B CA 1
ATOM 1439 C C . GLN B 1 54 ? -4.555 19.234 -2.812 1 97.5 54 GLN B C 1
ATOM 1441 O O . GLN B 1 54 ? -5.766 19.234 -3.053 1 97.5 54 GLN B O 1
ATOM 1446 N N . GLN B 1 55 ? -3.82 18.172 -2.775 1 96.06 55 GLN B N 1
ATOM 1447 C CA . GLN B 1 55 ? -4.445 16.859 -2.916 1 96.06 55 GLN B CA 1
ATOM 1448 C C . GLN B 1 55 ? -5.449 16.609 -1.794 1 96.06 55 GLN B C 1
ATOM 1450 O O . GLN B 1 55 ? -6.543 16.094 -2.039 1 96.06 55 GLN B O 1
ATOM 1455 N N . VAL B 1 56 ? -5.09 16.938 -0.615 1 97.62 56 VAL B N 1
ATOM 1456 C CA . VAL B 1 56 ? -5.949 16.734 0.546 1 97.62 56 VAL B CA 1
ATOM 1457 C C . VAL B 1 56 ? -7.223 17.562 0.399 1 97.62 56 VAL B C 1
ATOM 1459 O O . VAL B 1 56 ? -8.328 17.062 0.636 1 97.62 56 VAL B O 1
ATOM 1462 N N . GLN B 1 57 ? -7.039 18.734 -0.032 1 98.12 57 GLN B N 1
ATOM 1463 C CA . GLN B 1 57 ? -8.18 19.625 -0.186 1 98.12 57 GLN B CA 1
ATOM 1464 C C . GLN B 1 57 ? -9.125 19.125 -1.281 1 98.12 57 GLN B C 1
ATOM 1466 O O . GLN B 1 57 ? -10.344 19.203 -1.142 1 98.12 57 GLN B O 1
ATOM 1471 N N . ALA B 1 58 ? -8.602 18.641 -2.295 1 96.5 58 ALA B N 1
ATOM 1472 C CA . ALA B 1 58 ? -9.414 18.062 -3.369 1 96.5 58 ALA B CA 1
ATOM 1473 C C . ALA B 1 58 ? -10.188 16.844 -2.885 1 96.5 58 ALA B C 1
ATOM 1475 O O . ALA B 1 58 ? -11.375 16.688 -3.186 1 96.5 58 ALA B O 1
ATOM 1476 N N . LYS B 1 59 ? -9.594 16.078 -2.123 1 95.69 59 LYS B N 1
ATOM 1477 C CA . LYS B 1 59 ? -10.203 14.844 -1.654 1 95.69 59 LYS B CA 1
ATOM 1478 C C . LYS B 1 59 ? -11.297 15.117 -0.626 1 95.69 59 LYS B C 1
ATOM 1480 O O . LYS B 1 59 ? -12.32 14.445 -0.604 1 95.69 59 LYS B O 1
ATOM 1485 N N . THR B 1 60 ? -11.047 16.031 0.181 1 96.56 60 THR B N 1
ATOM 1486 C CA . THR B 1 60 ? -11.977 16.297 1.271 1 96.56 60 THR B CA 1
ATOM 1487 C C . THR B 1 60 ? -13.031 17.312 0.843 1 96.56 60 THR B C 1
ATOM 1489 O O . THR B 1 60 ? -14.031 17.516 1.538 1 96.56 60 THR B O 1
ATOM 1492 N N . HIS B 1 61 ? -12.742 17.953 -0.22 1 97.06 61 HIS B N 1
ATOM 1493 C CA . HIS B 1 61 ? -13.609 19.016 -0.724 1 97.06 61 HIS B CA 1
ATOM 1494 C C . HIS B 1 61 ? -13.711 20.172 0.276 1 97.06 61 HIS B C 1
ATOM 1496 O O . HIS B 1 61 ? -14.805 20.688 0.516 1 97.06 61 HIS B O 1
ATOM 1502 N N . LYS B 1 62 ? -12.586 20.438 0.849 1 97.06 62 LYS B N 1
ATOM 1503 C CA . LYS B 1 62 ? -12.477 21.531 1.807 1 97.06 62 LYS B CA 1
ATOM 1504 C C . LYS B 1 62 ? -11.242 22.391 1.527 1 97.06 62 LYS B C 1
ATOM 1506 O O . LYS B 1 62 ? -10.273 21.906 0.94 1 97.06 62 LYS B O 1
ATOM 1511 N N . VAL B 1 63 ? -11.391 23.641 1.931 1 96.56 63 VAL B N 1
ATOM 1512 C CA . VAL B 1 63 ? -10.234 24.531 1.909 1 96.56 63 VAL B CA 1
ATOM 1513 C C . VAL B 1 63 ? -9.727 24.75 3.332 1 96.56 63 VAL B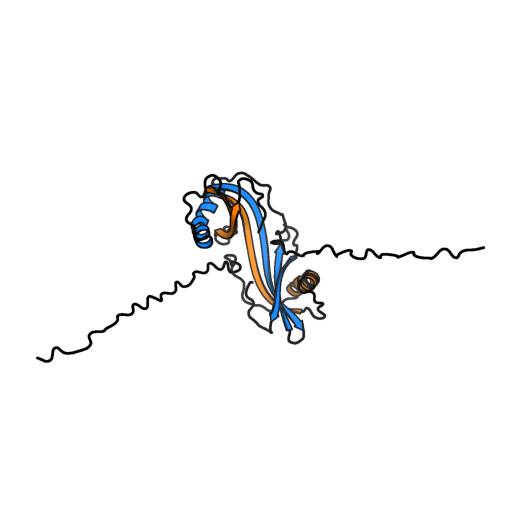 C 1
ATOM 1515 O O . VAL B 1 63 ? -10.492 25.156 4.215 1 96.56 63 VAL B O 1
ATOM 1518 N N . PHE B 1 64 ? -8.5 24.516 3.516 1 96.75 64 PHE B N 1
ATOM 1519 C CA . PHE B 1 64 ? -7.934 24.625 4.855 1 96.75 64 PHE B CA 1
ATOM 1520 C C . PHE B 1 64 ? -7.086 25.891 4.973 1 96.75 64 PHE B C 1
ATOM 1522 O O . PHE B 1 64 ? -6.062 26.016 4.301 1 96.75 64 PHE B O 1
ATOM 1529 N N . ALA B 1 65 ? -7.555 26.75 5.848 1 94.75 65 ALA B N 1
ATOM 1530 C CA . ALA B 1 65 ? -6.742 27.938 6.137 1 94.75 65 ALA B CA 1
ATOM 1531 C C . ALA B 1 65 ? -5.488 27.562 6.918 1 94.75 65 ALA B C 1
ATOM 1533 O O . ALA B 1 65 ? -4.41 28.094 6.672 1 94.75 65 ALA B O 1
ATOM 1534 N N . GLU B 1 66 ? -5.633 26.641 7.805 1 97.75 66 GLU B N 1
ATOM 1535 C CA . GLU B 1 66 ? -4.523 26.078 8.57 1 97.75 66 GLU B CA 1
ATOM 1536 C C . GLU B 1 66 ? -4.246 24.625 8.148 1 97.75 66 GLU B C 1
ATOM 1538 O O . GLU B 1 66 ? -5.176 23.859 7.934 1 97.75 66 GLU B O 1
ATOM 1543 N N . PHE B 1 67 ? -2.926 24.375 8.086 1 98.69 67 PHE B N 1
ATOM 1544 C CA . PHE B 1 67 ? -2.486 23.031 7.699 1 98.69 67 PHE B CA 1
ATOM 1545 C C . PHE B 1 67 ? -1.141 22.703 8.328 1 98.69 67 PHE B C 1
ATOM 1547 O O . PHE B 1 67 ? -0.14 22.547 7.629 1 98.69 67 PHE B O 1
ATOM 1554 N N . LYS B 1 68 ? -1.159 22.5 9.656 1 98.81 68 LYS B N 1
ATOM 1555 C CA . LYS B 1 68 ? 0.07 22.391 10.438 1 98.81 68 LYS B CA 1
ATOM 1556 C C . LYS B 1 68 ? 0.323 20.953 10.859 1 98.81 68 LYS B C 1
ATOM 1558 O O . LYS B 1 68 ? -0.481 20.359 11.586 1 98.81 68 LYS B O 1
ATOM 1563 N N . ALA B 1 69 ? 1.451 20.422 10.438 1 98.81 69 ALA B N 1
ATOM 1564 C CA . ALA B 1 69 ? 1.867 19.109 10.898 1 98.81 69 ALA B CA 1
ATOM 1565 C C . ALA B 1 69 ? 2.258 19.141 12.367 1 98.81 69 ALA B C 1
ATOM 1567 O O . ALA B 1 69 ? 3.045 19.984 12.797 1 98.81 69 ALA B O 1
ATOM 1568 N N . VAL B 1 70 ? 1.763 18.141 13.141 1 98.81 70 VAL B N 1
ATOM 1569 C CA . VAL B 1 70 ? 1.982 18.203 14.586 1 98.81 70 VAL B CA 1
ATOM 1570 C C . VAL B 1 70 ? 2.775 16.969 15.031 1 98.81 70 VAL B C 1
ATOM 1572 O O . VAL B 1 70 ? 3.797 17.094 15.711 1 98.81 70 VAL B O 1
ATOM 1575 N N . MET B 1 71 ? 2.305 15.758 14.719 1 98.75 71 MET B N 1
ATOM 1576 C CA . MET B 1 71 ? 2.92 14.477 15.039 1 98.75 71 MET B CA 1
ATOM 1577 C C . MET B 1 71 ? 2.994 13.586 13.805 1 98.75 71 MET B C 1
ATOM 1579 O O . MET B 1 71 ? 2.26 13.797 12.836 1 98.75 71 MET B O 1
ATOM 1583 N N . TYR B 1 72 ? 3.936 12.617 13.898 1 98.69 72 TYR B N 1
ATOM 1584 C CA . TYR B 1 72 ? 3.979 11.688 12.781 1 98.69 72 TYR B CA 1
ATOM 1585 C C . TYR B 1 72 ? 4.617 10.359 13.188 1 98.69 72 TYR B C 1
ATOM 1587 O O . TYR B 1 72 ? 5.254 10.273 14.242 1 98.69 72 TYR B O 1
ATOM 1595 N N . ARG B 1 73 ? 4.383 9.352 12.391 1 97.75 73 ARG B N 1
ATOM 1596 C CA . ARG B 1 73 ? 5.07 8.07 12.359 1 97.75 73 ARG B CA 1
ATOM 1597 C C . ARG B 1 73 ? 5.555 7.738 10.953 1 97.75 73 ARG B C 1
ATOM 1599 O O . ARG B 1 73 ? 4.977 8.195 9.969 1 97.75 73 ARG B O 1
ATOM 1606 N N . SER B 1 74 ? 6.578 7.012 10.844 1 96.12 74 SER B N 1
ATOM 1607 C CA . SER B 1 74 ? 7.082 6.633 9.523 1 96.12 74 SER B CA 1
ATOM 1608 C C . SER B 1 74 ? 7.391 5.141 9.461 1 96.12 74 SER B C 1
ATOM 1610 O O . SER B 1 74 ? 7.539 4.484 10.492 1 96.12 74 SER B O 1
ATOM 1612 N N . GLN B 1 75 ? 7.402 4.637 8.281 1 92.44 75 GLN B N 1
ATOM 1613 C CA . GLN B 1 75 ? 7.762 3.256 7.984 1 92.44 75 GLN B CA 1
ATOM 1614 C C . GLN B 1 75 ? 8.516 3.158 6.66 1 92.44 75 GLN B C 1
ATOM 1616 O O . GLN B 1 75 ? 8.039 3.652 5.633 1 92.44 75 GLN B O 1
ATOM 1621 N N . VAL B 1 76 ? 9.664 2.562 6.77 1 90.06 76 VAL B N 1
ATOM 1622 C CA . VAL B 1 76 ? 10.414 2.283 5.547 1 90.06 76 VAL B CA 1
ATOM 1623 C C . VAL B 1 76 ? 9.781 1.104 4.812 1 90.06 76 VAL B C 1
ATOM 1625 O O . VAL B 1 76 ? 9.547 0.047 5.406 1 90.06 76 VAL B O 1
ATOM 1628 N N . VAL B 1 77 ? 9.445 1.374 3.572 1 87.75 77 VAL B N 1
ATOM 1629 C CA . VAL B 1 77 ? 8.914 0.323 2.711 1 87.75 77 VAL B CA 1
ATOM 1630 C C . VAL B 1 77 ? 9.906 0.029 1.586 1 87.75 77 VAL B C 1
ATOM 1632 O O . VAL B 1 77 ? 10.203 0.903 0.77 1 87.75 77 VAL B O 1
ATOM 1635 N N . GLU B 1 78 ? 10.414 -1.151 1.596 1 88 78 GLU B N 1
ATOM 1636 C CA . GLU B 1 78 ? 11.336 -1.608 0.559 1 88 78 GLU B CA 1
ATOM 1637 C C . GLU B 1 78 ? 11.039 -3.049 0.153 1 88 78 GLU B C 1
ATOM 1639 O O . GLU B 1 78 ? 11.141 -3.963 0.974 1 88 78 GLU B O 1
ATOM 1644 N N . GLY B 1 79 ? 10.688 -3.209 -1.17 1 91.5 79 GLY B N 1
ATOM 1645 C CA . GLY B 1 79 ? 10.352 -4.535 -1.665 1 91.5 79 GLY B CA 1
ATOM 1646 C C . GLY B 1 79 ? 9.797 -4.52 -3.076 1 91.5 79 GLY B C 1
ATOM 1647 O O . GLY B 1 79 ? 10.086 -3.609 -3.855 1 91.5 79 GLY B O 1
ATOM 1648 N N . ILE B 1 80 ? 9.125 -5.656 -3.369 1 93.12 80 ILE B N 1
ATOM 1649 C CA . ILE B 1 80 ? 8.578 -5.812 -4.711 1 93.12 80 ILE B CA 1
ATOM 1650 C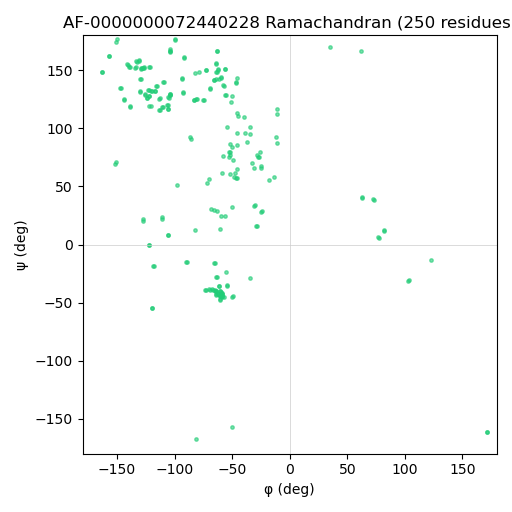 C . ILE B 1 80 ? 7.109 -6.23 -4.625 1 93.12 80 ILE B C 1
ATOM 1652 O O . ILE B 1 80 ? 6.758 -7.133 -3.861 1 93.12 80 ILE B O 1
ATOM 1656 N N . LYS B 1 81 ? 6.367 -5.5 -5.398 1 94.25 81 LYS B N 1
ATOM 1657 C CA . LYS B 1 81 ? 4.977 -5.891 -5.605 1 94.25 81 LYS B CA 1
ATOM 1658 C C . LYS B 1 81 ? 4.836 -6.762 -6.852 1 94.25 81 LYS B C 1
ATOM 1660 O O . LYS B 1 81 ? 5.449 -6.484 -7.883 1 94.25 81 LYS B O 1
ATOM 1665 N N . TYR B 1 82 ? 3.93 -7.734 -6.691 1 96.62 82 TYR B N 1
ATOM 1666 C CA . TYR B 1 82 ? 3.576 -8.578 -7.832 1 96.62 82 TYR B CA 1
ATOM 1667 C C . TYR B 1 82 ? 2.064 -8.648 -8.008 1 96.62 82 TYR B C 1
ATOM 1669 O O . TYR B 1 82 ? 1.32 -8.719 -7.027 1 96.62 82 TYR B O 1
ATOM 1677 N N . ILE B 1 83 ? 1.624 -8.656 -9.242 1 98.12 83 ILE B N 1
ATOM 1678 C CA . ILE B 1 83 ? 0.292 -9.125 -9.609 1 98.12 83 ILE B CA 1
ATOM 1679 C C . ILE B 1 83 ? 0.403 -10.398 -10.438 1 98.12 83 ILE B C 1
ATOM 1681 O O . ILE B 1 83 ? 1.075 -10.422 -11.469 1 98.12 83 ILE B O 1
ATOM 1685 N N . ILE B 1 84 ? -0.261 -11.336 -9.992 1 98.75 84 ILE B N 1
ATOM 1686 C CA . ILE B 1 84 ? -0.063 -12.648 -10.594 1 98.75 84 ILE B CA 1
ATOM 1687 C C . ILE B 1 84 ? -1.405 -13.219 -11.055 1 98.75 84 ILE B C 1
ATOM 1689 O O . ILE B 1 84 ? -2.389 -13.18 -10.312 1 98.75 84 ILE B O 1
ATOM 1693 N N . GLU B 1 85 ? -1.429 -13.633 -12.258 1 98.88 85 GLU B N 1
ATOM 1694 C CA . GLU B 1 85 ? -2.529 -14.461 -12.742 1 98.88 85 GLU B CA 1
ATOM 1695 C C . GLU B 1 85 ? -2.338 -15.922 -12.336 1 98.88 85 GLU B C 1
ATOM 1697 O O . GLU B 1 85 ? -1.318 -16.531 -12.664 1 98.88 85 GLU B O 1
ATOM 1702 N N . VAL B 1 86 ? -3.318 -16.531 -11.664 1 98.88 86 VAL B N 1
ATOM 1703 C CA . VAL B 1 86 ? -3.227 -17.875 -11.117 1 98.88 86 VAL B CA 1
ATOM 1704 C C . VAL B 1 86 ? -4.375 -18.734 -11.656 1 98.88 86 VAL B C 1
ATOM 1706 O O . VAL B 1 86 ? -5.543 -18.359 -11.531 1 98.88 86 VAL B O 1
ATOM 1709 N N . GLN B 1 87 ? -4.062 -19.781 -12.188 1 98.88 87 GLN B N 1
ATOM 1710 C CA . GLN B 1 87 ? -5.066 -20.75 -12.641 1 98.88 87 GLN B CA 1
ATOM 1711 C C . GLN B 1 87 ? -5.527 -21.641 -11.5 1 98.88 87 GLN B C 1
ATOM 1713 O O . GLN B 1 87 ? -4.711 -22.312 -10.852 1 98.88 87 GLN B O 1
ATOM 1718 N N . VAL B 1 88 ? -6.809 -21.641 -11.312 1 98.56 88 VAL B N 1
ATOM 1719 C CA . VAL B 1 88 ? -7.297 -22.406 -10.172 1 98.56 88 VAL B CA 1
ATOM 1720 C C . VAL B 1 88 ? -8.219 -23.516 -10.656 1 98.56 88 VAL B C 1
ATOM 1722 O O . VAL B 1 88 ? -8.547 -24.438 -9.891 1 98.56 88 VAL B O 1
ATOM 1725 N N . ASN B 1 89 ? -8.695 -23.406 -11.797 1 96.88 89 ASN B N 1
ATOM 1726 C CA . ASN B 1 89 ? -9.383 -24.469 -12.531 1 96.88 89 ASN B CA 1
ATOM 1727 C C . ASN B 1 89 ? -9.195 -24.312 -14.039 1 96.88 89 ASN B C 1
ATOM 1729 O O . ASN B 1 89 ? -8.602 -23.328 -14.492 1 96.88 89 ASN B O 1
ATOM 1733 N N . GLU B 1 90 ? -9.703 -25.234 -14.734 1 94.75 90 GLU B N 1
ATOM 1734 C CA . GLU B 1 90 ? -9.492 -25.234 -16.188 1 94.75 90 GLU B CA 1
ATOM 1735 C C . GLU B 1 90 ? -9.828 -23.875 -16.781 1 94.75 90 GLU B C 1
ATOM 1737 O O . GLU B 1 90 ? -9.047 -23.344 -17.578 1 94.75 90 GLU B O 1
ATOM 1742 N N . CYS B 1 91 ? -10.898 -23.219 -16.453 1 95 91 CYS B N 1
ATOM 1743 C CA . CYS B 1 91 ? -11.273 -21.938 -17.062 1 95 91 CYS B CA 1
ATOM 1744 C C . CYS B 1 91 ? -11.539 -20.891 -15.992 1 95 91 CYS B C 1
ATOM 1746 O O . CYS B 1 91 ? -12.273 -19.938 -16.234 1 95 91 CYS B O 1
ATOM 1748 N N . ASP B 1 92 ? -11.039 -21.094 -14.844 1 97.81 92 ASP B N 1
ATOM 1749 C CA . ASP B 1 92 ? -11.211 -20.172 -13.734 1 97.81 92 ASP B CA 1
ATOM 1750 C C . ASP B 1 92 ? -9.859 -19.656 -13.227 1 97.81 92 ASP B C 1
ATOM 1752 O O . ASP B 1 92 ? -8.977 -20.453 -12.891 1 97.81 92 ASP B O 1
ATOM 1756 N N . TYR B 1 93 ? -9.734 -18.422 -13.32 1 98.69 93 TYR B N 1
ATOM 1757 C CA . TYR B 1 93 ? -8.5 -17.766 -12.906 1 98.69 93 TYR B CA 1
ATOM 1758 C C . TYR B 1 93 ? -8.781 -16.719 -11.82 1 98.69 93 TYR B C 1
ATOM 1760 O O . TYR B 1 93 ? -9.875 -16.156 -11.758 1 98.69 93 TYR B O 1
ATOM 1768 N N . ILE B 1 94 ? -7.809 -16.469 -11 1 98.81 94 ILE B N 1
ATOM 1769 C CA . ILE B 1 94 ? -7.859 -15.391 -10.016 1 98.81 94 ILE B CA 1
ATOM 1770 C C . ILE B 1 94 ? -6.625 -14.5 -10.164 1 98.81 94 ILE B C 1
ATOM 1772 O O . ILE B 1 94 ? -5.605 -14.93 -10.719 1 98.81 94 ILE B O 1
ATOM 1776 N N . HIS B 1 95 ? -6.672 -13.297 -9.836 1 98.81 95 HIS B N 1
ATOM 1777 C CA . HIS B 1 95 ? -5.539 -12.391 -9.719 1 98.81 95 HIS B CA 1
ATOM 1778 C C . HIS B 1 95 ? -5.168 -12.148 -8.266 1 98.81 95 HIS B C 1
ATOM 1780 O O . HIS B 1 95 ? -6.027 -11.82 -7.445 1 98.81 95 HIS B O 1
ATOM 1786 N N . VAL B 1 96 ? -3.875 -12.32 -8.008 1 98.38 96 VAL B N 1
ATOM 1787 C CA . VAL B 1 96 ? -3.375 -12.203 -6.641 1 98.38 96 VAL B CA 1
ATOM 1788 C C . VAL B 1 96 ? -2.322 -11.102 -6.562 1 98.38 96 VAL B C 1
ATOM 1790 O O . VAL B 1 96 ? -1.42 -11.039 -7.402 1 98.38 96 VAL B O 1
ATOM 1793 N N . GLN B 1 97 ? -2.447 -10.25 -5.609 1 96.94 97 GLN B N 1
ATOM 1794 C CA . GLN B 1 97 ? -1.419 -9.25 -5.344 1 96.94 97 GLN B CA 1
ATOM 1795 C C . GLN B 1 97 ? -0.592 -9.625 -4.117 1 96.94 97 GLN B C 1
ATOM 1797 O O . GLN B 1 97 ? -1.144 -9.859 -3.039 1 96.94 97 GLN B O 1
ATOM 1802 N N . ILE B 1 98 ? 0.706 -9.586 -4.367 1 96.75 98 ILE B N 1
ATOM 1803 C CA . ILE B 1 98 ? 1.64 -9.977 -3.32 1 96.75 98 ILE B CA 1
ATOM 1804 C C . ILE B 1 98 ? 2.707 -8.898 -3.146 1 96.75 98 ILE B C 1
ATOM 1806 O O . ILE B 1 98 ? 3.021 -8.172 -4.094 1 96.75 98 ILE B O 1
ATOM 1810 N N . PHE B 1 99 ? 3.217 -8.812 -1.935 1 93.5 99 PHE B N 1
ATOM 1811 C CA . PHE B 1 99 ? 4.367 -7.984 -1.597 1 93.5 99 PHE B CA 1
ATOM 1812 C C . PHE B 1 99 ? 5.484 -8.828 -0.99 1 93.5 99 PHE B C 1
ATOM 1814 O O . PHE B 1 99 ? 5.242 -9.625 -0.082 1 93.5 99 PHE B O 1
ATOM 1821 N N . GLN B 1 100 ? 6.609 -8.641 -1.578 1 94.19 100 GLN B N 1
ATOM 1822 C CA . GLN B 1 100 ? 7.812 -9.25 -1.027 1 94.19 100 GLN B CA 1
ATOM 1823 C C . GLN B 1 100 ? 8.75 -8.195 -0.454 1 94.19 100 GLN B C 1
ATOM 1825 O O . GLN B 1 100 ? 9.297 -7.371 -1.195 1 94.19 100 GLN B O 1
ATOM 1830 N N . ALA B 1 101 ? 8.961 -8.344 0.857 1 90.81 101 ALA B N 1
ATOM 1831 C CA . ALA B 1 101 ? 9.93 -7.438 1.476 1 90.81 101 ALA B CA 1
ATOM 1832 C C . ALA B 1 101 ? 11.352 -7.797 1.073 1 90.81 101 ALA B C 1
ATOM 1834 O O . ALA B 1 101 ? 11.656 -8.961 0.82 1 90.81 101 ALA B O 1
ATOM 1835 N N . LEU B 1 102 ? 12.188 -6.84 1.018 1 87.19 102 LEU B N 1
ATOM 1836 C CA . LEU B 1 102 ? 13.594 -7.113 0.741 1 87.19 102 LEU B CA 1
ATOM 1837 C C . LEU B 1 102 ? 14.203 -7.992 1.83 1 87.19 102 LEU B C 1
ATOM 1839 O O . LEU B 1 102 ? 13.766 -7.949 2.982 1 87.19 102 LEU B O 1
ATOM 1843 N N . PRO B 1 103 ? 15.172 -8.766 1.478 1 84.81 103 PRO B N 1
ATOM 1844 C CA . PRO B 1 103 ? 15.781 -9.672 2.451 1 84.81 103 PRO B CA 1
ATOM 1845 C C . PRO B 1 103 ? 16.266 -8.953 3.711 1 84.81 103 PRO B C 1
ATOM 1847 O O . PRO B 1 103 ? 16.156 -9.5 4.812 1 84.81 103 PRO B O 1
ATOM 1850 N N . CYS B 1 104 ? 16.766 -7.766 3.635 1 83 104 CYS B N 1
ATOM 1851 C CA . CYS B 1 104 ? 17.266 -7.027 4.789 1 83 104 CYS B CA 1
ATOM 1852 C C . CYS B 1 104 ? 16.141 -6.707 5.762 1 83 104 CYS B C 1
ATOM 1854 O O . CYS B 1 104 ? 16.375 -6.449 6.941 1 83 104 CYS B O 1
ATOM 1856 N N . TYR B 1 105 ? 14.984 -6.836 5.266 1 81.56 105 TYR B N 1
ATOM 1857 C CA . TYR B 1 105 ? 13.82 -6.609 6.121 1 81.56 105 TYR B CA 1
ATOM 1858 C C . TYR B 1 105 ? 13.07 -7.91 6.379 1 81.56 105 TYR B C 1
ATOM 1860 O O . TYR B 1 105 ? 11.859 -7.902 6.602 1 81.56 105 TYR B O 1
ATOM 1868 N N . GLY B 1 106 ? 13.719 -9.094 6.266 1 81.69 106 GLY B N 1
ATOM 1869 C CA . GLY B 1 106 ? 13.156 -10.398 6.586 1 81.69 106 GLY B CA 1
ATOM 1870 C C . GLY B 1 106 ? 12.75 -11.188 5.355 1 81.69 106 GLY B C 1
ATOM 1871 O O . GLY B 1 106 ? 12.641 -12.414 5.41 1 81.69 106 GLY B O 1
ATOM 1872 N N . GLY B 1 107 ? 12.336 -10.469 4.305 1 85.56 107 GLY B N 1
ATOM 1873 C CA . GLY B 1 107 ? 12.031 -11.156 3.061 1 85.56 107 GLY B CA 1
ATOM 1874 C C . GLY B 1 107 ? 10.641 -11.773 3.041 1 85.56 107 GLY B C 1
ATOM 1875 O O . GLY B 1 107 ? 10.336 -12.594 2.178 1 85.56 107 GLY B O 1
ATOM 1876 N N . GLU B 1 108 ? 9.875 -11.438 3.941 1 89 108 GLU B N 1
ATOM 1877 C CA . GLU B 1 108 ? 8.547 -12.031 4.062 1 89 108 GLU B CA 1
ATOM 1878 C C . GLU B 1 108 ? 7.684 -11.695 2.852 1 89 108 GLU B C 1
ATOM 1880 O O . GLU B 1 108 ? 7.848 -10.641 2.236 1 89 108 GLU B O 1
ATOM 1885 N N . ILE B 1 109 ? 6.797 -12.648 2.531 1 93.69 109 ILE B N 1
ATOM 1886 C CA . ILE B 1 109 ? 5.84 -12.484 1.441 1 93.69 109 ILE B CA 1
ATOM 1887 C C . ILE B 1 109 ? 4.418 -12.508 1.993 1 93.69 109 ILE B C 1
ATOM 1889 O O . ILE B 1 109 ? 4.074 -13.383 2.797 1 93.69 109 ILE B O 1
ATOM 1893 N N . PHE B 1 110 ? 3.686 -11.562 1.573 1 89.44 110 PHE B N 1
ATOM 1894 C CA . PHE B 1 110 ? 2.297 -11.609 2.02 1 89.44 110 PHE B CA 1
ATOM 1895 C C . PHE B 1 110 ? 1.354 -11.195 0.896 1 89.44 110 PHE B C 1
ATOM 1897 O O . PHE B 1 110 ? 1.75 -10.469 -0.017 1 89.44 110 PHE B O 1
ATOM 1904 N N . MET B 1 111 ? 0.148 -11.688 1.011 1 95.25 111 MET B N 1
ATOM 1905 C CA . MET B 1 111 ? -0.916 -11.375 0.063 1 95.25 111 MET B CA 1
ATOM 1906 C C . MET B 1 111 ? -1.739 -10.18 0.549 1 95.25 111 MET B C 1
ATOM 1908 O O . MET B 1 111 ? -2.146 -10.141 1.711 1 95.25 111 MET B O 1
ATOM 1912 N N . TYR B 1 112 ? -1.938 -9.195 -0.378 1 90.38 112 TYR B N 1
ATOM 1913 C CA . TYR B 1 112 ? -2.721 -8.047 0.076 1 90.38 112 TYR B CA 1
ATOM 1914 C C . TYR B 1 112 ? -3.947 -7.844 -0.804 1 90.38 112 TYR B C 1
ATOM 1916 O O . TYR B 1 112 ? -4.754 -6.945 -0.555 1 90.38 112 TYR B O 1
ATOM 1924 N N . GLY B 1 113 ? -4.137 -8.695 -1.825 1 93.5 113 GLY B N 1
ATOM 1925 C CA . GLY B 1 113 ? -5.336 -8.625 -2.646 1 93.5 113 GLY B CA 1
ATOM 1926 C C . GLY B 1 113 ? -5.582 -9.883 -3.459 1 93.5 113 GLY B C 1
ATOM 1927 O O . GLY B 1 113 ? -4.633 -10.523 -3.92 1 93.5 113 GLY B O 1
ATOM 1928 N N . VAL B 1 114 ? -6.93 -10.07 -3.613 1 98.06 114 VAL B N 1
ATOM 1929 C CA . VAL B 1 114 ? -7.32 -11.18 -4.473 1 98.06 114 VAL B CA 1
ATOM 1930 C C . VAL B 1 114 ? -8.602 -10.836 -5.219 1 98.06 114 VAL B C 1
ATOM 1932 O O . VAL B 1 114 ? -9.547 -10.289 -4.629 1 98.06 114 VAL B O 1
ATOM 1935 N N . GLN B 1 115 ? -8.617 -11.117 -6.457 1 98.12 115 GLN B N 1
ATOM 1936 C CA . GLN B 1 115 ? -9.805 -11.023 -7.293 1 98.12 115 GLN B CA 1
ATOM 1937 C C . GLN B 1 115 ? -10.125 -12.359 -7.953 1 98.12 115 GLN B C 1
ATOM 1939 O O . GLN B 1 115 ? -9.258 -12.961 -8.594 1 98.12 115 GLN B O 1
ATOM 1944 N N . GLU B 1 116 ? -11.375 -12.68 -7.844 1 98.06 116 GLU B N 1
ATOM 1945 C CA . GLU B 1 116 ? -11.812 -13.961 -8.391 1 98.06 116 GLU B CA 1
ATOM 1946 C C . GLU B 1 116 ? -12.555 -13.773 -9.711 1 98.06 116 GLU B C 1
ATOM 1948 O O . GLU B 1 116 ? -12.719 -12.641 -10.18 1 98.06 116 GLU B O 1
ATOM 1953 N N . HIS B 1 117 ? -12.758 -14.859 -10.367 1 97.69 117 HIS B N 1
ATOM 1954 C CA . HIS B 1 117 ? -13.641 -14.945 -11.523 1 97.69 117 HIS B CA 1
ATOM 1955 C C . HIS B 1 117 ? -13.031 -14.258 -12.734 1 97.69 117 HIS B C 1
ATOM 1957 O O . HIS B 1 117 ? -13.727 -13.562 -13.477 1 97.69 117 HIS B O 1
ATOM 1963 N N . HIS B 1 118 ? -11.789 -14.406 -12.891 1 98.44 118 HIS B N 1
ATOM 1964 C CA . HIS B 1 118 ? -11.125 -13.961 -14.109 1 98.44 118 HIS B CA 1
ATOM 1965 C C . HIS B 1 118 ? -11.055 -15.078 -15.148 1 98.44 118 HIS B C 1
ATOM 1967 O O . HIS B 1 118 ? -11.234 -16.25 -14.812 1 98.44 118 HIS B O 1
ATOM 1973 N N . LYS B 1 119 ? -10.844 -14.664 -16.391 1 98.12 119 LYS B N 1
ATOM 1974 C CA . LYS B 1 119 ? -10.484 -15.562 -17.469 1 98.12 119 LYS B CA 1
ATOM 1975 C C . LYS B 1 119 ? -9 -15.461 -17.812 1 98.12 119 LYS B C 1
ATOM 1977 O O . LYS B 1 119 ? -8.328 -14.523 -17.391 1 98.12 119 LYS B O 1
ATOM 1982 N N . LYS B 1 120 ? -8.633 -16.469 -18.547 1 97.31 120 LYS B N 1
ATOM 1983 C CA . LYS B 1 120 ? -7.242 -16.453 -18.984 1 97.31 120 LYS B CA 1
ATOM 1984 C C . LYS B 1 120 ? -6.914 -15.141 -19.719 1 97.31 120 LYS B C 1
ATOM 1986 O O . LYS B 1 120 ? -7.703 -14.664 -20.531 1 97.31 120 LYS B O 1
ATOM 1991 N N . ASP B 1 121 ? -5.859 -14.445 -19.344 1 96.38 121 ASP B N 1
ATOM 1992 C CA . ASP B 1 121 ? -5.262 -13.281 -19.984 1 96.38 121 ASP B CA 1
ATOM 1993 C C . ASP B 1 121 ? -6.082 -12.016 -19.719 1 96.38 121 ASP B C 1
ATOM 1995 O O . ASP B 1 121 ? -5.906 -11 -20.391 1 96.38 121 ASP B O 1
ATOM 1999 N N . ASP B 1 122 ? -7.07 -12.195 -18.875 1 98.12 122 ASP B N 1
ATOM 2000 C CA . ASP B 1 122 ? -7.59 -10.922 -18.375 1 98.12 122 ASP B CA 1
ATOM 2001 C C . ASP B 1 122 ? -6.453 -9.992 -17.953 1 98.12 122 ASP B C 1
ATOM 2003 O O . ASP B 1 122 ? -5.469 -10.43 -17.359 1 98.12 122 ASP B O 1
ATOM 2007 N N . PRO B 1 123 ? -6.57 -8.695 -18.266 1 97.62 123 PRO B N 1
ATOM 2008 C CA . PRO B 1 123 ? -5.48 -7.762 -17.969 1 97.62 123 PRO B CA 1
ATOM 2009 C C . PRO B 1 123 ? -5.125 -7.75 -16.484 1 97.62 123 PRO B C 1
ATOM 2011 O O . PRO B 1 123 ? -6.012 -7.77 -15.625 1 97.62 123 PRO B O 1
ATOM 2014 N N . LEU B 1 124 ? -3.807 -7.746 -16.25 1 97.69 124 LEU B N 1
ATOM 2015 C CA . LEU B 1 124 ? -3.289 -7.648 -14.891 1 97.69 124 LEU B CA 1
ATOM 2016 C C . LEU B 1 124 ? -3.168 -6.191 -14.461 1 97.69 124 LEU B C 1
ATOM 2018 O O . LEU B 1 124 ? -2.111 -5.578 -14.625 1 97.69 124 LEU B O 1
ATOM 2022 N N . VAL B 1 125 ? -4.227 -5.695 -13.82 1 94.56 125 VAL B N 1
ATOM 2023 C CA . VAL B 1 125 ? -4.277 -4.312 -13.359 1 94.56 125 VAL B CA 1
ATOM 2024 C C . VAL B 1 125 ? -4.363 -4.285 -11.836 1 94.56 125 VAL B C 1
ATOM 2026 O O . VAL B 1 125 ? -5.074 -5.094 -11.227 1 94.56 125 VAL B O 1
ATOM 2029 N N . PRO B 1 126 ? -3.566 -3.381 -11.242 1 91.62 126 PRO B N 1
ATOM 2030 C CA . PRO B 1 126 ? -3.65 -3.281 -9.781 1 91.62 126 PRO B CA 1
ATOM 2031 C C . PRO B 1 126 ? -5.066 -2.998 -9.289 1 91.62 126 PRO B C 1
ATOM 2033 O O . PRO B 1 126 ? -5.812 -2.262 -9.938 1 91.62 126 PRO B O 1
ATOM 2036 N N . PHE B 1 127 ? -5.348 -3.496 -8.031 1 87.5 127 PHE B N 1
ATOM 2037 C CA . PHE B 1 127 ? -6.688 -3.32 -7.48 1 87.5 127 PHE B CA 1
ATOM 2038 C C . PHE B 1 127 ? -6.637 -3.172 -5.965 1 87.5 127 PHE B C 1
ATOM 2040 O O . PHE B 1 127 ? -5.629 -3.506 -5.336 1 87.5 127 PHE B O 1
#

Solvent-accessible surface area (backbone atoms only — not comparable to full-atom values): 15227 Å² total; per-residue (Å²): 133,83,72,79,77,81,81,75,74,77,76,74,74,83,63,76,70,67,73,74,71,76,61,72,58,70,48,77,69,71,57,69,82,52,64,52,73,77,40,74,47,48,72,65,52,35,50,54,50,59,72,36,43,66,59,51,26,64,73,68,72,47,84,66,91,39,81,42,55,50,35,30,30,41,30,70,41,53,32,36,36,35,42,32,37,28,36,44,44,98,78,38,21,32,40,39,29,36,40,33,35,34,66,95,56,72,40,52,72,46,70,81,40,77,44,74,84,34,50,89,83,55,81,92,68,90,117,133,84,79,76,87,84,80,70,77,77,77,72,77,77,69,70,74,64,71,74,68,78,63,74,59,73,49,76,68,69,60,85,72,47,64,50,74,78,42,74,47,48,74,67,52,35,51,55,50,59,72,36,42,67,59,50,26,64,72,67,72,47,85,67,90,38,82,42,55,50,34,30,31,41,28,73,41,53,32,36,36,35,42,32,37,28,35,44,47,97,76,36,19,32,41,37,30,36,39,33,35,35,66,94,62,71,39,52,72,46,70,81,40,77,43,74,84,34,48,89,83,54,81,92,68,89,119